Protein AF-0000000085162884 (afdb_homodimer)

Nearest PDB structures (foldseek):
  3he8-assembly1_A  TM=9.754E-01  e=1.194E-17  Acetivibrio thermocellus ATCC 27405
  2vvr-assembly1_A  TM=9.756E-01  e=1.536E-17  Escherichia coli K-12
  1nn4-assembly1_A  TM=9.696E-01  e=8.419E-17  Escherichia coli
  1o1x-assembly1_A  TM=9.679E-01  e=1.794E-16  Thermotoga maritima
  4lfk-assembly1_B  TM=9.665E-01  e=1.017E-16  Lacticaseibacillus rhamnosus Lc 705

Radius of gyration: 17.31 Å; Cα contacts (8 Å, |Δi|>4): 689; chains: 2; bounding box: 38×48×40 Å

Structure (mmCIF, N/CA/C/O backbone):
data_AF-0000000085162884-model_v1
#
loop_
_entity.id
_entity.type
_entity.pdbx_description
1 polymer 'Conserved protein, similar to ribose 5-phosphate isomerase B'
#
loop_
_atom_site.group_PDB
_atom_site.id
_atom_site.type_symbol
_atom_site.label_atom_id
_atom_site.label_alt_id
_atom_site.label_comp_id
_atom_site.label_asym_id
_atom_site.label_entity_id
_atom_site.label_seq_id
_atom_site.pdbx_PDB_ins_code
_atom_site.Cartn_x
_atom_site.Cartn_y
_atom_site.Cartn_z
_atom_site.occupancy
_atom_site.B_iso_or_equiv
_atom_site.auth_seq_id
_atom_site.auth_comp_id
_atom_site.auth_asym_id
_atom_site.auth_atom_id
_atom_site.pdbx_PDB_model_num
ATOM 1 N N . MET A 1 1 ? 8.398 -19.047 -12.852 1 97.88 1 MET A N 1
ATOM 2 C CA . MET A 1 1 ? 8.328 -18.859 -11.406 1 97.88 1 MET A CA 1
ATOM 3 C C . MET A 1 1 ? 7.051 -19.469 -10.836 1 97.88 1 MET A C 1
ATOM 5 O O . MET A 1 1 ? 6.113 -19.766 -11.578 1 97.88 1 MET A O 1
ATOM 9 N N . GLU A 1 2 ? 7.047 -19.641 -9.492 1 98.75 2 GLU A N 1
ATOM 10 C CA . GLU A 1 2 ? 5.84 -20 -8.758 1 98.75 2 GLU A CA 1
ATOM 11 C C . GLU A 1 2 ? 5.156 -18.766 -8.164 1 98.75 2 GLU A C 1
ATOM 13 O O . GLU A 1 2 ? 5.691 -18.141 -7.246 1 98.75 2 GLU A O 1
ATOM 18 N N . ILE A 1 3 ? 3.961 -18.5 -8.695 1 98.94 3 ILE A N 1
ATOM 19 C CA . ILE A 1 3 ? 3.266 -17.266 -8.328 1 98.94 3 ILE A CA 1
ATOM 20 C C . ILE A 1 3 ? 2.014 -17.609 -7.527 1 98.94 3 ILE A C 1
ATOM 22 O O . ILE A 1 3 ? 1.182 -18.406 -7.965 1 98.94 3 ILE A O 1
ATOM 26 N N . ALA A 1 4 ? 1.885 -17.078 -6.375 1 98.94 4 ALA A N 1
ATOM 27 C CA . ALA A 1 4 ? 0.643 -17.125 -5.609 1 98.94 4 ALA A CA 1
ATOM 28 C C . ALA A 1 4 ? -0.305 -16 -6.012 1 98.94 4 ALA A C 1
ATOM 30 O O . ALA A 1 4 ? 0.07 -14.828 -5.992 1 98.94 4 ALA A O 1
ATOM 31 N N . ILE A 1 5 ? -1.495 -16.312 -6.398 1 98.94 5 ILE A N 1
ATOM 32 C CA . ILE A 1 5 ? -2.492 -15.297 -6.723 1 98.94 5 ILE A CA 1
ATOM 33 C C . ILE A 1 5 ? -3.727 -15.492 -5.844 1 98.94 5 ILE A C 1
ATOM 35 O O . ILE A 1 5 ? -4.18 -16.625 -5.637 1 98.94 5 ILE A O 1
ATOM 39 N N . GLY A 1 6 ? -4.227 -14.484 -5.242 1 98.69 6 GLY A N 1
ATOM 40 C CA . GLY A 1 6 ? -5.402 -14.562 -4.387 1 98.69 6 GLY A CA 1
ATOM 41 C C . GLY A 1 6 ? -6.301 -13.352 -4.492 1 98.69 6 GLY A C 1
ATOM 42 O O . GLY A 1 6 ? -5.84 -12.25 -4.82 1 98.69 6 GLY A O 1
ATOM 43 N N . ALA A 1 7 ? -7.602 -13.516 -4.238 1 98.56 7 ALA A N 1
ATOM 44 C CA . ALA A 1 7 ? -8.562 -12.414 -4.219 1 98.56 7 ALA A CA 1
ATOM 45 C C . ALA A 1 7 ? -9.711 -12.711 -3.26 1 98.56 7 ALA A C 1
ATOM 47 O O . ALA A 1 7 ? -9.984 -13.875 -2.947 1 98.56 7 ALA A O 1
ATOM 48 N N . ASP A 1 8 ? -10.266 -11.625 -2.762 1 98 8 ASP A N 1
ATOM 49 C CA . ASP A 1 8 ? -11.586 -11.789 -2.166 1 98 8 ASP A CA 1
ATOM 50 C C . ASP A 1 8 ? -12.664 -11.867 -3.24 1 98 8 ASP A C 1
ATOM 52 O O . ASP A 1 8 ? -12.359 -11.984 -4.43 1 98 8 ASP A O 1
ATOM 56 N N . HIS A 1 9 ? -13.891 -11.797 -2.781 1 97.5 9 HIS A N 1
ATOM 57 C CA . HIS A 1 9 ? -14.992 -11.977 -3.721 1 97.5 9 HIS A CA 1
ATOM 58 C C . HIS A 1 9 ? -15.102 -10.797 -4.676 1 97.5 9 HIS A C 1
ATOM 60 O O . HIS A 1 9 ? -15.57 -10.945 -5.809 1 97.5 9 HIS A O 1
ATOM 66 N N . ASN A 1 10 ? -14.711 -9.57 -4.219 1 96.75 10 ASN A N 1
ATOM 67 C CA . ASN A 1 10 ? -14.766 -8.406 -5.098 1 96.75 10 ASN A CA 1
ATOM 68 C C . ASN A 1 10 ? -13.742 -8.508 -6.227 1 96.75 10 ASN A C 1
ATOM 70 O O . ASN A 1 10 ? -13.93 -7.914 -7.289 1 96.75 10 ASN A O 1
ATOM 74 N N . GLY A 1 11 ? -12.703 -9.25 -5.996 1 97.88 11 GLY A N 1
ATOM 75 C CA . GLY A 1 11 ? -11.625 -9.32 -6.965 1 97.88 11 GLY A CA 1
ATOM 76 C C . GLY A 1 11 ? -11.625 -10.609 -7.77 1 97.88 11 GLY A C 1
ATOM 77 O O . GLY A 1 11 ? -10.703 -10.867 -8.547 1 97.88 11 GLY A O 1
ATOM 78 N N . TYR A 1 12 ? -12.641 -11.422 -7.602 1 97.81 12 TYR A N 1
ATOM 79 C CA . TYR A 1 12 ? -12.648 -12.781 -8.117 1 97.81 12 TYR A CA 1
ATOM 80 C C . TYR A 1 12 ? -12.492 -12.789 -9.633 1 97.81 12 TYR A C 1
ATOM 82 O O . TYR A 1 12 ? -11.633 -13.484 -10.18 1 97.81 12 TYR A O 1
ATOM 90 N N . GLU A 1 13 ? -13.297 -12.008 -10.352 1 97.44 13 GLU A N 1
ATOM 91 C CA . GLU A 1 13 ? -13.289 -12.023 -11.812 1 97.44 13 GLU A CA 1
ATOM 92 C C . GLU A 1 13 ? -11.945 -11.57 -12.359 1 97.44 13 GLU A C 1
ATOM 94 O O . GLU A 1 13 ? -11.398 -12.188 -13.281 1 97.44 13 GLU A O 1
ATOM 99 N N . LEU A 1 14 ? -11.422 -10.523 -11.82 1 98.56 14 LEU A N 1
ATOM 100 C CA . LEU A 1 14 ? -10.109 -10.055 -12.266 1 98.56 14 LEU A CA 1
ATOM 101 C C . LEU A 1 14 ? -9.031 -11.086 -11.953 1 98.56 14 LEU A C 1
ATOM 103 O O . LEU A 1 14 ? -8.125 -11.305 -12.766 1 98.56 14 LEU A O 1
ATOM 107 N N . LYS A 1 15 ? -9.125 -11.719 -10.766 1 98.5 15 LYS A N 1
ATOM 108 C CA . LYS A 1 15 ? -8.156 -12.742 -10.406 1 98.5 15 LYS A CA 1
ATOM 109 C C . LYS A 1 15 ? -8.133 -13.867 -11.438 1 98.5 15 LYS A C 1
ATOM 111 O O . LYS A 1 15 ? -7.059 -14.32 -11.844 1 98.5 15 LYS A O 1
ATOM 116 N N . GLU A 1 16 ? -9.273 -14.273 -11.867 1 98.25 16 GLU A N 1
ATOM 117 C CA . GLU A 1 16 ? -9.344 -15.367 -12.828 1 98.25 16 GLU A CA 1
ATOM 118 C C . GLU A 1 16 ? -8.695 -14.984 -14.156 1 98.25 16 GLU A C 1
ATOM 120 O O . GLU A 1 16 ? -7.992 -15.797 -14.766 1 98.25 16 GLU A O 1
ATOM 125 N N . GLU A 1 17 ? -8.945 -13.797 -14.602 1 98.81 17 GLU A N 1
ATOM 126 C CA . GLU A 1 17 ? -8.305 -13.305 -15.82 1 98.81 17 GLU A CA 1
ATOM 127 C C . GLU A 1 17 ? -6.789 -13.242 -15.664 1 98.81 17 GLU A C 1
ATOM 129 O O . GLU A 1 17 ? -6.051 -13.633 -16.578 1 98.81 17 GLU A O 1
ATOM 134 N N . ILE A 1 18 ? -6.355 -12.719 -14.562 1 98.94 18 ILE A N 1
ATOM 135 C CA . ILE A 1 18 ? -4.926 -12.547 -14.32 1 98.94 18 ILE A CA 1
ATOM 136 C C . ILE A 1 18 ? -4.262 -13.914 -14.18 1 98.94 18 ILE A C 1
ATOM 138 O O . ILE A 1 18 ? -3.15 -14.125 -14.672 1 98.94 18 ILE A O 1
ATOM 142 N N . LYS A 1 19 ? -4.938 -14.812 -13.453 1 98.75 19 LYS A N 1
ATOM 143 C CA . LYS A 1 19 ? -4.438 -16.172 -13.32 1 98.75 19 LYS A CA 1
ATOM 144 C C . LYS A 1 19 ? -4.141 -16.797 -14.688 1 98.75 19 LYS A C 1
ATOM 146 O O . LYS A 1 19 ? -3.041 -17.297 -14.914 1 98.75 19 LYS A O 1
ATOM 151 N N . SER A 1 20 ? -5.109 -16.719 -15.516 1 98.88 20 SER A N 1
ATOM 152 C CA . SER A 1 20 ? -4.953 -17.25 -16.859 1 98.88 20 SER A CA 1
ATOM 153 C C . SER A 1 20 ? -3.803 -16.578 -17.594 1 98.88 20 SER A C 1
ATOM 155 O O . SER A 1 20 ? -3.014 -17.25 -18.266 1 98.88 20 SER A O 1
ATOM 157 N N . TYR A 1 21 ? -3.699 -15.32 -17.531 1 98.94 21 TYR A N 1
ATOM 158 C CA . TYR A 1 21 ? -2.668 -14.547 -18.203 1 98.94 21 TYR A CA 1
ATOM 159 C C . TYR A 1 21 ? -1.281 -14.914 -17.703 1 98.94 21 TYR A C 1
ATOM 161 O O . TYR A 1 21 ? -0.341 -15.055 -18.484 1 98.94 21 TYR A O 1
ATOM 169 N N . VAL A 1 22 ? -1.117 -15.023 -16.375 1 98.94 22 VAL A N 1
ATOM 170 C CA . VAL A 1 22 ? 0.161 -15.367 -15.766 1 98.94 22 VAL A CA 1
ATOM 171 C C . VAL A 1 22 ? 0.61 -16.75 -16.25 1 98.94 22 VAL A C 1
ATOM 173 O O . VAL A 1 22 ? 1.794 -16.969 -16.516 1 98.94 22 VAL A O 1
ATOM 176 N N . GLU A 1 23 ? -0.327 -17.672 -16.328 1 98.88 23 GLU A N 1
ATOM 177 C CA . GLU A 1 23 ? -0.022 -18.984 -16.875 1 98.88 23 GLU A CA 1
ATOM 178 C C . GLU A 1 23 ? 0.412 -18.891 -18.328 1 98.88 23 GLU A C 1
ATOM 180 O O . GLU A 1 23 ? 1.333 -19.594 -18.75 1 98.88 23 GLU A O 1
ATOM 185 N N . GLU A 1 24 ? -0.248 -18.047 -19.062 1 98.81 24 GLU A N 1
ATOM 186 C CA . GLU A 1 24 ? 0.12 -17.828 -20.469 1 98.81 24 GLU A CA 1
ATOM 187 C C . GLU A 1 24 ? 1.544 -17.297 -20.578 1 98.81 24 GLU A C 1
ATOM 189 O O . GLU A 1 24 ? 2.236 -17.562 -21.562 1 98.81 24 GLU A O 1
ATOM 194 N N . LEU A 1 25 ? 1.959 -16.516 -19.641 1 98.75 25 LEU A N 1
ATOM 195 C CA . LEU A 1 25 ? 3.307 -15.953 -19.625 1 98.75 25 LEU A CA 1
ATOM 196 C C . LEU A 1 25 ? 4.336 -17.031 -19.297 1 98.75 25 LEU A C 1
ATOM 198 O O . LEU A 1 25 ? 5.543 -16.766 -19.344 1 98.75 25 LEU A O 1
ATOM 202 N N . GLY A 1 26 ? 3.867 -18.219 -18.812 1 98.75 26 GLY A N 1
ATOM 203 C CA . GLY A 1 26 ? 4.77 -19.344 -18.609 1 98.75 26 GLY A CA 1
ATOM 204 C C . GLY A 1 26 ? 5.07 -19.594 -17.141 1 98.75 26 GLY A C 1
ATOM 205 O O . GLY A 1 26 ? 5.973 -20.375 -16.812 1 98.75 26 GLY A O 1
ATOM 206 N N . HIS A 1 27 ? 4.371 -18.938 -16.266 1 98.88 27 HIS A N 1
ATOM 207 C CA . HIS A 1 27 ? 4.562 -19.156 -14.836 1 98.88 27 HIS A CA 1
ATOM 208 C C . HIS A 1 27 ? 3.598 -20.203 -14.297 1 98.88 27 HIS A C 1
ATOM 210 O O . HIS A 1 27 ? 2.617 -20.547 -14.961 1 98.88 27 HIS A O 1
ATOM 216 N N . THR A 1 28 ? 3.914 -20.781 -13.133 1 98.81 28 THR A N 1
ATOM 217 C CA . THR A 1 28 ? 3.008 -21.641 -12.383 1 98.81 28 THR A CA 1
ATOM 218 C C . THR A 1 28 ? 2.225 -20.828 -11.352 1 98.81 28 THR A C 1
ATOM 220 O O . THR A 1 28 ? 2.783 -19.969 -10.68 1 98.81 28 THR A O 1
ATOM 223 N N . VAL A 1 29 ? 0.951 -21.172 -11.305 1 98.81 29 VAL A N 1
ATOM 224 C CA . VAL A 1 29 ? 0.111 -20.375 -10.422 1 98.81 29 VAL A CA 1
ATOM 225 C C . VAL A 1 29 ? -0.514 -21.25 -9.352 1 98.81 29 VAL A C 1
ATOM 227 O O . VAL A 1 29 ? -0.962 -22.375 -9.641 1 98.81 29 VAL A O 1
ATOM 230 N N . THR A 1 30 ? -0.436 -20.859 -8.125 1 98.88 30 THR A N 1
ATOM 231 C CA . THR A 1 30 ? -1.305 -21.359 -7.066 1 98.88 30 THR A CA 1
ATOM 232 C C . THR A 1 30 ? -2.383 -20.328 -6.723 1 98.88 30 THR A C 1
ATOM 234 O O . THR A 1 30 ? -2.078 -19.156 -6.465 1 98.88 30 THR A O 1
ATOM 237 N N . ASP A 1 31 ? -3.619 -20.812 -6.695 1 98 31 ASP A N 1
ATOM 238 C CA . ASP A 1 31 ? -4.793 -19.953 -6.562 1 98 31 ASP A CA 1
ATOM 239 C C . ASP A 1 31 ? -5.312 -19.953 -5.125 1 98 31 ASP A C 1
ATOM 241 O O . ASP A 1 31 ? -5.613 -21 -4.566 1 98 31 ASP A O 1
ATOM 245 N N . TYR A 1 32 ? -5.457 -18.781 -4.543 1 98.12 32 TYR A N 1
ATOM 246 C CA . TYR A 1 32 ? -5.938 -18.609 -3.178 1 98.12 32 TYR A CA 1
ATOM 247 C C . TYR A 1 32 ? -7.191 -17.75 -3.143 1 98.12 32 TYR A C 1
ATOM 249 O O . TYR A 1 32 ? -7.445 -16.969 -4.066 1 98.12 32 TYR A O 1
ATOM 257 N N . GLY A 1 33 ? -7.926 -17.844 -1.977 1 96.62 33 GLY A N 1
ATOM 258 C CA . GLY A 1 33 ? -9.016 -16.922 -1.705 1 96.62 33 GLY A CA 1
ATOM 259 C C . GLY A 1 33 ? -10.344 -17.391 -2.266 1 96.62 33 GLY A C 1
ATOM 260 O O . GLY A 1 33 ? -10.758 -18.531 -2.031 1 96.62 33 GLY A O 1
ATOM 261 N N . CYS A 1 34 ? -11.031 -16.547 -2.967 1 92.38 34 CYS A N 1
ATOM 262 C CA . CYS A 1 34 ? -12.391 -16.797 -3.426 1 92.38 34 CYS A CA 1
ATOM 263 C C . CYS A 1 34 ? -12.398 -17.719 -4.629 1 92.38 34 CYS A C 1
ATOM 265 O O . CYS A 1 34 ? -11.703 -17.484 -5.613 1 92.38 34 CYS A O 1
ATOM 267 N N . HIS A 1 35 ? -13.188 -18.828 -4.391 1 88.62 35 HIS A N 1
ATOM 268 C CA . HIS A 1 35 ? -13.477 -19.781 -5.449 1 88.62 35 HIS A CA 1
ATOM 269 C C . HIS A 1 35 ? -14.969 -19.875 -5.73 1 88.62 35 HIS A C 1
ATOM 271 O O . HIS A 1 35 ? -15.734 -20.391 -4.906 1 88.62 35 HIS A O 1
ATOM 277 N N . GLN A 1 36 ? -15.57 -19.312 -6.621 1 81.31 36 GLN A N 1
ATOM 278 C CA . GLN A 1 36 ? -16.969 -19.344 -7.02 1 81.31 36 GLN A CA 1
ATOM 279 C C . GLN A 1 36 ? -17.797 -18.344 -6.195 1 81.31 36 GLN A C 1
ATOM 281 O O . GLN A 1 36 ? -18.984 -18.562 -5.953 1 81.31 36 GLN A O 1
ATOM 286 N N . CYS A 1 37 ? -17.406 -17.328 -5.734 1 71.38 37 CYS A N 1
ATOM 287 C CA . CYS A 1 37 ? -17.891 -16.016 -5.328 1 71.38 37 CYS A CA 1
ATOM 288 C C . CYS A 1 37 ? -18.547 -16.078 -3.955 1 71.38 37 CYS A C 1
ATOM 290 O O . CYS A 1 37 ? -19.531 -15.383 -3.703 1 71.38 37 CYS A O 1
ATOM 292 N N . ALA A 1 38 ? -18.188 -16.984 -3.229 1 84.88 38 ALA A N 1
ATOM 293 C CA . ALA A 1 38 ? -18.625 -16.844 -1.84 1 84.88 38 ALA A CA 1
ATOM 294 C C . ALA A 1 38 ? -17.922 -15.664 -1.173 1 84.88 38 ALA A C 1
ATOM 296 O O . ALA A 1 38 ? -16.812 -15.289 -1.557 1 84.88 38 ALA A O 1
ATOM 297 N N . GLU A 1 39 ? -18.688 -15.039 -0.28 1 90.31 39 GLU A N 1
ATOM 298 C CA . GLU A 1 39 ? -18.078 -13.938 0.462 1 90.31 39 GLU A CA 1
ATOM 299 C C . GLU A 1 39 ? -16.75 -14.359 1.091 1 90.31 39 GLU A C 1
ATOM 301 O O . GLU A 1 39 ? -16.688 -15.398 1.751 1 90.31 39 GLU A O 1
ATOM 306 N N . THR A 1 40 ? -15.75 -13.727 0.808 1 96.06 40 THR A N 1
ATOM 307 C CA . THR A 1 40 ? -14.383 -13.961 1.268 1 96.06 40 THR A CA 1
ATOM 308 C C . THR A 1 40 ? -13.75 -12.672 1.769 1 96.06 40 THR A C 1
ATOM 310 O O . THR A 1 40 ? -13.727 -11.664 1.054 1 96.06 40 THR A O 1
ATOM 313 N N . ASP A 1 41 ? -13.273 -12.742 3.012 1 97.25 41 ASP A N 1
ATOM 314 C CA . ASP A 1 41 ? -12.641 -11.547 3.572 1 97.25 41 ASP A CA 1
ATOM 315 C C . ASP A 1 41 ? -11.211 -11.398 3.064 1 97.25 41 ASP A C 1
ATOM 317 O O . ASP A 1 41 ? -10.391 -12.305 3.225 1 97.25 41 ASP A O 1
ATOM 321 N N . TYR A 1 42 ? -10.891 -10.25 2.551 1 98.31 42 TYR A N 1
ATOM 322 C CA . TYR A 1 42 ? -9.594 -10.055 1.913 1 98.31 42 TYR A CA 1
ATOM 323 C C . TYR A 1 42 ? -8.453 -10.234 2.914 1 98.31 42 TYR A C 1
ATOM 325 O O . TYR A 1 42 ? -7.363 -10.68 2.553 1 98.31 42 TYR A O 1
ATOM 333 N N . PRO A 1 43 ? -8.641 -9.883 4.242 1 98.81 43 PRO A N 1
ATOM 334 C CA . PRO A 1 43 ? -7.492 -10.062 5.133 1 98.81 43 PRO A CA 1
ATOM 335 C C . PRO A 1 43 ? -7.062 -11.523 5.258 1 98.81 43 PRO A C 1
ATOM 337 O O . PRO A 1 43 ? -5.871 -11.812 5.387 1 98.81 43 PRO A O 1
ATOM 340 N N . ASP A 1 44 ? -8.047 -12.453 5.203 1 98.38 44 ASP A N 1
ATOM 341 C CA . ASP A 1 44 ? -7.723 -13.875 5.273 1 98.38 44 ASP A CA 1
ATOM 342 C C . ASP A 1 44 ? -6.91 -14.312 4.055 1 98.38 44 ASP A C 1
ATOM 344 O O . ASP A 1 44 ? -5.957 -15.086 4.184 1 98.38 44 ASP A O 1
ATOM 348 N N . VAL A 1 45 ? -7.273 -13.828 2.922 1 98.56 45 VAL A N 1
ATOM 349 C CA . VAL A 1 45 ? -6.602 -14.172 1.674 1 98.56 45 VAL A CA 1
ATOM 350 C C . VAL A 1 45 ? -5.172 -13.633 1.687 1 98.56 45 VAL A C 1
ATOM 352 O O . VAL A 1 45 ? -4.227 -14.352 1.353 1 98.56 45 VAL A O 1
ATOM 355 N N . ALA A 1 46 ? -5.055 -12.336 2.031 1 98.94 46 ALA A N 1
ATOM 356 C CA . ALA A 1 46 ? -3.746 -11.688 2.072 1 98.94 46 ALA A CA 1
ATOM 357 C C . ALA A 1 46 ? -2.82 -12.383 3.066 1 98.94 46 ALA A C 1
ATOM 359 O O . ALA A 1 46 ? -1.631 -12.57 2.793 1 98.94 46 ALA A O 1
ATOM 360 N N . GLN A 1 47 ? -3.369 -12.742 4.219 1 98.88 47 GLN A N 1
ATOM 361 C CA . GLN A 1 47 ? -2.576 -13.445 5.219 1 98.88 47 GLN A CA 1
ATOM 362 C C . GLN A 1 47 ? -2.076 -14.781 4.684 1 98.88 47 GLN A C 1
ATOM 364 O O . GLN A 1 47 ? -0.907 -15.133 4.859 1 98.88 47 GLN A O 1
ATOM 369 N N . GLU A 1 48 ? -2.982 -15.516 4.074 1 98.75 48 GLU A N 1
ATOM 370 C CA . GLU A 1 48 ? -2.629 -16.828 3.555 1 98.75 48 GLU A CA 1
ATOM 371 C C . GLU A 1 48 ? -1.529 -16.734 2.502 1 98.75 48 GLU A C 1
ATOM 373 O O . GLU A 1 48 ? -0.516 -17.422 2.586 1 98.75 48 GLU A O 1
ATOM 378 N N . VAL A 1 49 ? -1.692 -15.883 1.55 1 98.94 49 VAL A N 1
ATOM 379 C CA . VAL A 1 49 ? -0.703 -15.695 0.494 1 98.94 49 VAL A CA 1
ATOM 380 C C . VAL A 1 49 ? 0.615 -15.219 1.099 1 98.94 49 VAL A C 1
ATOM 382 O O . VAL A 1 49 ? 1.679 -15.766 0.799 1 98.94 49 VAL A O 1
ATOM 385 N N . GLY A 1 50 ? 0.55 -14.195 1.952 1 98.88 50 GLY A N 1
ATOM 386 C CA . GLY A 1 50 ? 1.746 -13.641 2.568 1 98.88 50 GLY A CA 1
ATOM 387 C C . GLY A 1 50 ? 2.516 -14.656 3.393 1 98.88 50 GLY A C 1
ATOM 388 O O . GLY A 1 50 ? 3.744 -14.711 3.328 1 98.88 50 GLY A O 1
ATOM 389 N N . LYS A 1 51 ? 1.809 -15.461 4.164 1 98.81 51 LYS A N 1
ATOM 390 C CA . LYS A 1 51 ? 2.443 -16.484 4.992 1 98.81 51 LYS A CA 1
ATOM 391 C C . LYS A 1 51 ? 3.162 -17.516 4.137 1 98.81 51 LYS A C 1
ATOM 393 O O . LYS A 1 51 ? 4.25 -17.969 4.488 1 98.81 51 LYS A O 1
ATOM 398 N N . ASN A 1 52 ? 2.527 -17.922 3.094 1 98.69 52 ASN A N 1
ATOM 399 C CA . ASN A 1 52 ? 3.146 -18.922 2.217 1 98.69 52 ASN A CA 1
ATOM 400 C C . ASN A 1 52 ? 4.387 -18.359 1.529 1 98.69 52 ASN A C 1
ATOM 402 O O . ASN A 1 52 ? 5.352 -19.094 1.29 1 98.69 52 ASN A O 1
ATOM 406 N N . ILE A 1 53 ? 4.402 -17.094 1.227 1 98.69 53 ILE A N 1
ATOM 407 C CA . ILE A 1 53 ? 5.594 -16.469 0.677 1 98.69 53 ILE A CA 1
ATOM 408 C C . ILE A 1 53 ? 6.668 -16.359 1.757 1 98.69 53 ILE A C 1
ATOM 410 O O . ILE A 1 53 ? 7.852 -16.594 1.489 1 98.69 53 ILE A O 1
ATOM 414 N N . GLN A 1 54 ? 6.254 -16 2.926 1 97.81 54 GLN A N 1
ATOM 415 C CA . GLN A 1 54 ? 7.16 -15.969 4.066 1 97.81 54 GLN A CA 1
ATOM 416 C C . GLN A 1 54 ? 7.902 -17.297 4.223 1 97.81 54 GLN A C 1
ATOM 418 O O . GLN A 1 54 ? 9.086 -17.312 4.574 1 97.81 54 GLN A O 1
ATOM 423 N N . LYS A 1 55 ? 7.188 -18.344 3.967 1 97.94 55 LYS A N 1
ATOM 424 C CA . LYS A 1 55 ? 7.723 -19.688 4.145 1 97.94 55 LYS A CA 1
ATOM 425 C C . LYS A 1 55 ? 8.547 -20.109 2.936 1 97.94 55 LYS A C 1
ATOM 427 O O . LYS A 1 55 ? 9.148 -21.188 2.938 1 97.94 55 LYS A O 1
ATOM 432 N N . GLY A 1 56 ? 8.586 -19.344 1.953 1 98.12 56 GLY A N 1
ATOM 433 C CA . GLY A 1 56 ? 9.383 -19.656 0.773 1 98.12 56 GLY A CA 1
ATOM 434 C C . GLY A 1 56 ? 8.68 -20.594 -0.189 1 98.12 56 GLY A C 1
ATOM 435 O O . GLY A 1 56 ? 9.32 -21.203 -1.038 1 98.12 56 GLY A O 1
ATOM 436 N N . GLU A 1 57 ? 7.363 -20.641 -0.131 1 98.5 57 GLU A N 1
ATOM 437 C CA . GLU A 1 57 ? 6.605 -21.578 -0.947 1 98.5 57 GLU A CA 1
ATOM 438 C C . GLU A 1 57 ? 6.309 -21 -2.328 1 98.5 57 GLU A C 1
ATOM 440 O O . GLU A 1 57 ? 5.934 -21.734 -3.246 1 98.5 57 GLU A O 1
ATOM 445 N N . HIS A 1 58 ? 6.43 -19.75 -2.488 1 98.75 58 HIS A N 1
ATOM 446 C CA . HIS A 1 58 ? 6.211 -19.062 -3.76 1 98.75 58 HIS A CA 1
ATOM 447 C C . HIS A 1 58 ? 7.273 -18 -4.004 1 98.75 58 HIS A C 1
ATOM 449 O O . HIS A 1 58 ? 7.859 -17.469 -3.057 1 98.75 58 HIS A O 1
ATOM 455 N N . ASP A 1 59 ? 7.516 -17.734 -5.246 1 98.56 59 ASP A N 1
ATOM 456 C CA . ASP A 1 59 ? 8.5 -16.719 -5.609 1 98.56 59 ASP A CA 1
ATOM 457 C C . ASP A 1 59 ? 7.914 -15.305 -5.453 1 98.56 59 ASP A C 1
ATOM 459 O O . ASP A 1 59 ? 8.594 -14.398 -4.977 1 98.56 59 ASP A O 1
ATOM 463 N N . ARG A 1 60 ? 6.676 -15.117 -5.93 1 98.75 60 ARG A N 1
ATOM 464 C CA . ARG A 1 60 ? 5.988 -13.828 -5.875 1 98.75 60 ARG A CA 1
ATOM 465 C C . ARG A 1 60 ? 4.488 -14.023 -5.676 1 98.75 60 ARG A C 1
ATOM 467 O O . ARG A 1 60 ? 3.969 -15.125 -5.844 1 98.75 60 ARG A O 1
ATOM 474 N N . GLY A 1 61 ? 3.873 -12.984 -5.289 1 98.94 61 GLY A N 1
ATOM 475 C CA . GLY A 1 61 ? 2.43 -13.008 -5.098 1 98.94 61 GLY A CA 1
ATOM 476 C C . GLY A 1 61 ? 1.718 -11.875 -5.809 1 98.94 61 GLY A C 1
ATOM 477 O O . GLY A 1 61 ? 2.314 -10.828 -6.066 1 98.94 61 GLY A O 1
ATOM 478 N N . ILE A 1 62 ? 0.507 -12.07 -6.18 1 99 62 ILE A N 1
ATOM 479 C CA . ILE A 1 62 ? -0.426 -11.07 -6.688 1 99 62 ILE A CA 1
ATOM 480 C C . ILE A 1 62 ? -1.737 -11.141 -5.91 1 99 62 ILE A C 1
ATOM 482 O O . ILE A 1 62 ? -2.383 -12.195 -5.871 1 99 62 ILE A O 1
ATOM 486 N N . LEU A 1 63 ? -2.117 -10.094 -5.277 1 99 63 LEU A N 1
ATOM 487 C CA . LEU A 1 63 ? -3.344 -10.031 -4.492 1 99 63 LEU A CA 1
ATOM 488 C C . LEU A 1 63 ? -4.316 -9.016 -5.078 1 99 63 LEU A C 1
ATOM 490 O O . LEU A 1 63 ? -3.902 -7.934 -5.508 1 99 63 LEU A O 1
ATOM 494 N N . ILE A 1 64 ? -5.59 -9.352 -5.098 1 98.88 64 ILE A N 1
ATOM 495 C CA . ILE A 1 64 ? -6.617 -8.508 -5.703 1 98.88 64 ILE A CA 1
ATOM 496 C C . ILE A 1 64 ? -7.816 -8.398 -4.762 1 98.88 64 ILE A C 1
ATOM 498 O O . ILE A 1 64 ? -8.273 -9.406 -4.215 1 98.88 64 ILE A O 1
ATOM 502 N N . CYS A 1 65 ? -8.297 -7.281 -4.527 1 98.62 65 CYS A N 1
ATOM 503 C CA . CYS A 1 65 ? -9.578 -7.016 -3.879 1 98.62 65 CYS A CA 1
ATOM 504 C C . CYS A 1 65 ? -10.297 -5.848 -4.543 1 98.62 65 CYS A C 1
ATOM 506 O O . CYS A 1 65 ? -10.109 -5.598 -5.734 1 98.62 65 CYS A O 1
ATOM 508 N N . GLY A 1 66 ? -11.211 -5.199 -3.91 1 98.38 66 GLY A N 1
ATOM 509 C CA . GLY A 1 66 ? -11.945 -4.109 -4.547 1 98.38 66 GLY A CA 1
ATOM 510 C C . GLY A 1 66 ? -1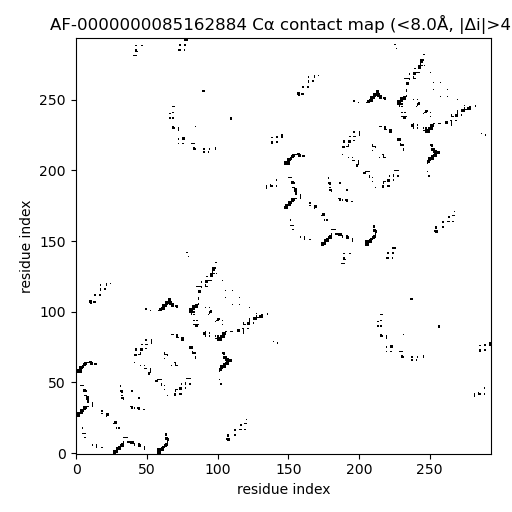1.047 -2.961 -4.969 1 98.38 66 GLY A C 1
ATOM 511 O O . GLY A 1 66 ? -11.008 -2.598 -6.148 1 98.38 66 GLY A O 1
ATOM 512 N N . THR A 1 67 ? -10.18 -2.477 -4.051 1 98.88 67 THR A N 1
ATOM 513 C CA . THR A 1 67 ? -9.344 -1.32 -4.344 1 98.88 67 THR A CA 1
ATOM 514 C C . THR A 1 67 ? -7.871 -1.722 -4.398 1 98.88 67 THR A C 1
ATOM 516 O O . THR A 1 67 ? -7.031 -0.959 -4.883 1 98.88 67 THR A O 1
ATOM 519 N N . GLY A 1 68 ? -7.547 -2.865 -3.949 1 98.94 68 GLY A N 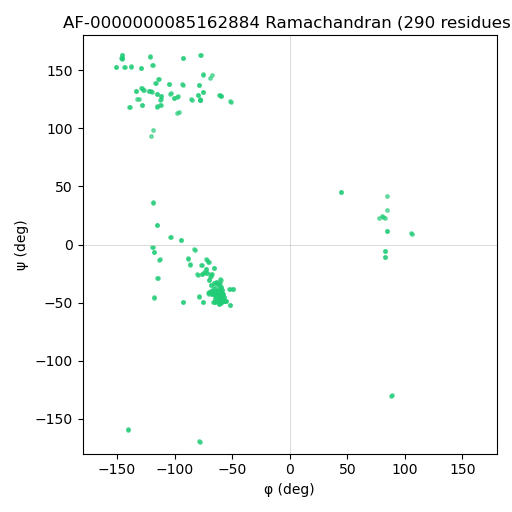1
ATOM 520 C CA . GLY A 1 68 ? -6.16 -3.275 -3.807 1 98.94 68 GLY A CA 1
ATOM 521 C C . GLY A 1 68 ? -5.52 -2.785 -2.521 1 98.94 68 GLY A C 1
ATOM 522 O O . GLY A 1 68 ? -4.43 -3.225 -2.156 1 98.94 68 GLY A O 1
ATOM 523 N N . ILE A 1 69 ? -6.191 -1.891 -1.801 1 98.94 69 ILE A N 1
ATOM 524 C CA . ILE A 1 69 ? -5.648 -1.233 -0.617 1 98.94 69 ILE A CA 1
ATOM 525 C C . ILE A 1 69 ? -5.652 -2.203 0.562 1 98.94 69 ILE A C 1
ATOM 527 O O . ILE A 1 69 ? -4.633 -2.387 1.229 1 98.94 69 ILE A O 1
ATOM 531 N N . GLY A 1 70 ? -6.793 -2.855 0.814 1 98.94 70 GLY A N 1
ATOM 532 C CA . GLY A 1 70 ? -6.93 -3.732 1.967 1 98.94 70 GLY A CA 1
ATOM 533 C C . GLY A 1 70 ? -5.941 -4.879 1.964 1 98.94 70 GLY A C 1
ATOM 534 O O . GLY A 1 70 ? -5.301 -5.16 2.98 1 98.94 70 GLY A O 1
ATOM 535 N N . VAL A 1 71 ? -5.805 -5.504 0.834 1 98.94 71 VAL A N 1
ATOM 536 C CA . VAL A 1 71 ? -4.879 -6.633 0.75 1 98.94 71 VAL A CA 1
ATOM 537 C C . VAL A 1 71 ? -3.443 -6.137 0.897 1 98.94 71 VAL A C 1
ATOM 539 O O . VAL A 1 71 ? -2.596 -6.832 1.463 1 98.94 71 VAL A O 1
ATOM 542 N N . ALA A 1 72 ? -3.094 -4.969 0.412 1 99 72 ALA A N 1
ATOM 543 C CA . ALA A 1 72 ? -1.753 -4.41 0.572 1 99 72 ALA A CA 1
ATOM 544 C C . ALA A 1 72 ? -1.445 -4.133 2.041 1 99 72 ALA A C 1
ATOM 546 O O . ALA A 1 72 ? -0.396 -4.535 2.549 1 99 72 ALA A O 1
ATOM 547 N N . ILE A 1 73 ? -2.373 -3.439 2.723 1 99 73 ILE A N 1
ATOM 548 C CA . ILE A 1 73 ? -2.195 -3.129 4.137 1 99 73 ILE A CA 1
ATOM 549 C C . ILE A 1 73 ? -1.991 -4.418 4.93 1 99 73 ILE A C 1
ATOM 551 O O . ILE A 1 73 ? -1.045 -4.531 5.711 1 99 73 ILE A O 1
ATOM 555 N N . THR A 1 74 ? -2.865 -5.398 4.68 1 98.94 74 THR A N 1
ATOM 556 C CA . THR A 1 74 ? -2.832 -6.648 5.43 1 98.94 74 THR A CA 1
ATOM 557 C C . THR A 1 74 ? -1.505 -7.371 5.215 1 98.94 74 THR A C 1
ATOM 559 O O . THR A 1 74 ? -0.857 -7.789 6.18 1 98.94 74 THR A O 1
ATOM 562 N N . ALA A 1 75 ? -1.153 -7.535 3.965 1 98.94 75 ALA A N 1
ATOM 563 C CA . ALA A 1 75 ? 0.08 -8.25 3.646 1 98.94 75 ALA A CA 1
ATOM 564 C C . ALA A 1 75 ? 1.29 -7.559 4.27 1 98.94 75 ALA A C 1
ATOM 566 O O . ALA A 1 75 ? 2.219 -8.227 4.734 1 98.94 75 ALA A O 1
ATOM 567 N N . CYS A 1 76 ? 1.322 -6.23 4.328 1 98.94 76 CYS A N 1
ATOM 568 C CA . CYS A 1 76 ? 2.455 -5.473 4.848 1 98.94 76 CYS A CA 1
ATOM 569 C C . CYS A 1 76 ? 2.572 -5.633 6.359 1 98.94 76 CYS A C 1
ATOM 571 O O . CYS A 1 76 ? 3.604 -5.305 6.945 1 98.94 76 CYS A O 1
ATOM 573 N N . LYS A 1 77 ? 1.527 -6.129 6.961 1 98.88 77 LYS A N 1
ATOM 574 C CA . LYS A 1 77 ? 1.604 -6.375 8.398 1 98.88 77 LYS A CA 1
ATOM 575 C C . LYS A 1 77 ? 2.41 -7.637 8.695 1 98.88 77 LYS A C 1
ATOM 577 O O . LYS A 1 77 ? 2.809 -7.867 9.844 1 98.88 77 LYS A O 1
ATOM 582 N N . LEU A 1 78 ? 2.609 -8.492 7.727 1 98.81 78 LEU A N 1
ATOM 583 C CA . LEU A 1 78 ? 3.377 -9.719 7.914 1 98.81 78 LEU A CA 1
ATOM 584 C C . LEU A 1 78 ? 4.875 -9.438 7.887 1 98.81 78 LEU A C 1
ATOM 586 O O . LEU A 1 78 ? 5.352 -8.68 7.039 1 98.81 78 LEU A O 1
ATOM 590 N N . LYS A 1 79 ? 5.586 -10.062 8.789 1 98.19 79 LYS A N 1
ATOM 591 C CA . LYS A 1 79 ? 7.023 -9.836 8.898 1 98.19 79 LYS A CA 1
ATOM 592 C C . LYS A 1 79 ? 7.742 -10.203 7.605 1 98.19 79 LYS A C 1
ATOM 594 O O . LYS A 1 79 ? 7.527 -11.281 7.055 1 98.19 79 LYS A O 1
ATOM 599 N N . GLY A 1 80 ? 8.523 -9.219 7.148 1 98.19 80 GLY A N 1
ATOM 600 C CA . GLY A 1 80 ? 9.375 -9.477 5.996 1 98.19 80 GLY A CA 1
ATOM 601 C C . GLY A 1 80 ? 8.641 -9.328 4.672 1 98.19 80 GLY A C 1
ATOM 602 O O . GLY A 1 80 ? 9.25 -9.453 3.607 1 98.19 80 GLY A O 1
ATOM 603 N N . ILE A 1 81 ? 7.371 -9.102 4.688 1 98.94 81 ILE A N 1
ATOM 604 C CA . ILE A 1 81 ? 6.598 -9.008 3.457 1 98.94 81 ILE A CA 1
ATOM 605 C C . ILE A 1 81 ? 6.41 -7.539 3.08 1 98.94 81 ILE A C 1
ATOM 607 O O . ILE A 1 81 ? 6.047 -6.715 3.924 1 98.94 81 ILE A O 1
ATOM 611 N N . ARG A 1 82 ? 6.742 -7.195 1.927 1 98.94 82 ARG A N 1
ATOM 612 C CA . ARG A 1 82 ? 6.438 -5.918 1.293 1 98.94 82 ARG A CA 1
ATOM 613 C C . ARG A 1 82 ? 5.449 -6.098 0.143 1 98.94 82 ARG A C 1
ATOM 615 O O . ARG A 1 82 ? 5.715 -6.855 -0.793 1 98.94 82 ARG A O 1
ATOM 622 N N . ALA A 1 83 ? 4.305 -5.449 0.249 1 99 83 ALA A N 1
ATOM 623 C CA . ALA A 1 83 ? 3.268 -5.492 -0.78 1 99 83 ALA A CA 1
ATOM 624 C C . ALA A 1 83 ? 3.051 -4.113 -1.397 1 99 83 ALA A C 1
ATOM 626 O O . ALA A 1 83 ? 2.893 -3.121 -0.68 1 99 83 ALA A O 1
ATOM 627 N N . ALA A 1 84 ? 3.07 -4.047 -2.703 1 99 84 ALA A N 1
ATOM 628 C CA . ALA A 1 84 ? 3.021 -2.791 -3.447 1 99 84 ALA A CA 1
ATOM 629 C C . ALA A 1 84 ? 1.742 -2.691 -4.273 1 99 84 ALA A C 1
ATOM 631 O O . ALA A 1 84 ? 1.5 -3.52 -5.156 1 99 84 ALA A O 1
ATOM 632 N N . LEU A 1 85 ? 0.926 -1.709 -4.008 1 98.94 85 LEU A N 1
ATOM 633 C CA . LEU A 1 85 ? -0.236 -1.444 -4.852 1 98.94 85 LEU A CA 1
ATOM 634 C C . LEU A 1 85 ? 0.174 -0.722 -6.129 1 98.94 85 LEU A C 1
ATOM 636 O O . LEU A 1 85 ? 0.826 0.323 -6.074 1 98.94 85 LEU A O 1
ATOM 640 N N . ALA A 1 86 ? -0.18 -1.304 -7.266 1 98.88 86 ALA A N 1
ATOM 641 C CA . ALA A 1 86 ? 0.208 -0.711 -8.539 1 98.88 86 ALA A CA 1
ATOM 642 C C . ALA A 1 86 ? -0.933 -0.793 -9.555 1 98.88 86 ALA A C 1
ATOM 644 O O . ALA A 1 86 ? -1.349 -1.887 -9.945 1 98.88 86 ALA A O 1
ATOM 645 N N . HIS A 1 87 ? -1.394 0.393 -10 1 98.88 87 HIS A N 1
ATOM 646 C CA . HIS A 1 87 ? -2.422 0.46 -11.031 1 98.88 87 HIS A CA 1
ATOM 647 C C . HIS A 1 87 ? -1.881 1.101 -12.312 1 98.88 87 HIS A C 1
ATOM 649 O O . HIS A 1 87 ? -2.65 1.601 -13.133 1 98.88 87 HIS A O 1
ATOM 655 N N . ASP A 1 88 ? -0.562 1.167 -12.422 1 98.69 88 ASP A N 1
ATOM 656 C CA . ASP A 1 88 ? 0.132 1.606 -13.625 1 98.69 88 ASP A CA 1
ATOM 657 C C . ASP A 1 88 ? 1.444 0.847 -13.812 1 98.69 88 ASP A C 1
ATOM 659 O O . ASP A 1 88 ? 1.983 0.286 -12.859 1 98.69 88 ASP A O 1
ATOM 663 N N . VAL A 1 89 ? 1.899 0.891 -15.086 1 98.81 89 VAL A N 1
ATOM 664 C CA . VAL A 1 89 ? 3.051 0.072 -15.453 1 98.81 89 VAL A CA 1
ATOM 665 C C . VAL A 1 89 ? 4.289 0.56 -14.711 1 98.81 89 VAL A C 1
ATOM 667 O O . VAL A 1 89 ? 5.113 -0.245 -14.266 1 98.81 89 VAL A O 1
ATOM 670 N N . TYR A 1 90 ? 4.484 1.82 -14.586 1 98.75 90 TYR A N 1
ATOM 671 C CA . TYR A 1 90 ? 5.641 2.375 -13.891 1 98.75 90 TYR A CA 1
ATOM 672 C C . TYR A 1 90 ? 5.691 1.9 -12.445 1 98.75 90 TYR A C 1
ATOM 674 O O . TYR A 1 90 ? 6.73 1.427 -11.977 1 98.75 90 TYR A O 1
ATOM 682 N N . SER A 1 91 ? 4.57 2.01 -11.742 1 98.88 91 SER A N 1
ATOM 683 C CA . SER A 1 91 ? 4.488 1.547 -10.359 1 98.88 91 SER A CA 1
ATOM 684 C C . SER A 1 91 ? 4.75 0.048 -10.266 1 98.88 91 SER A C 1
ATOM 686 O O . SER A 1 91 ? 5.41 -0.413 -9.328 1 98.88 91 SER A O 1
ATOM 688 N N . ALA A 1 92 ? 4.203 -0.7 -11.219 1 98.94 92 ALA A N 1
ATOM 689 C CA . ALA A 1 92 ? 4.402 -2.146 -11.227 1 98.94 92 ALA A CA 1
ATOM 690 C C . ALA A 1 92 ? 5.883 -2.498 -11.344 1 98.94 92 ALA A C 1
ATOM 692 O O . ALA A 1 92 ? 6.375 -3.387 -10.648 1 98.94 92 ALA A O 1
ATOM 693 N N . GLU A 1 93 ? 6.605 -1.795 -12.195 1 98.81 93 GLU A N 1
ATOM 694 C CA . GLU A 1 93 ? 8.047 -1.998 -12.328 1 98.81 93 GLU A CA 1
ATOM 695 C C . GLU A 1 93 ? 8.773 -1.639 -11.031 1 98.81 93 GLU A C 1
ATOM 697 O O . GLU A 1 93 ? 9.648 -2.381 -10.578 1 98.81 93 GLU A O 1
ATOM 702 N N . ARG A 1 94 ? 8.375 -0.536 -10.477 1 98.75 94 ARG A N 1
ATOM 703 C CA . ARG A 1 94 ? 9.062 -0.024 -9.297 1 98.75 94 ARG A CA 1
ATOM 704 C C . ARG A 1 94 ? 8.82 -0.926 -8.086 1 98.75 94 ARG A C 1
ATOM 706 O O . ARG A 1 94 ? 9.656 -0.998 -7.184 1 98.75 94 ARG A O 1
ATOM 713 N N . ALA A 1 95 ? 7.676 -1.639 -8.07 1 98.81 95 ALA A N 1
ATOM 714 C CA . ALA A 1 95 ? 7.41 -2.598 -7.004 1 98.81 95 ALA A CA 1
ATOM 715 C C . ALA A 1 95 ? 8.602 -3.529 -6.793 1 98.81 95 ALA A C 1
ATOM 717 O O . ALA A 1 95 ? 8.977 -3.82 -5.656 1 98.81 95 ALA A O 1
ATOM 718 N N . GLN A 1 96 ? 9.234 -3.904 -7.855 1 98.62 96 GLN A N 1
ATOM 719 C CA . GLN A 1 96 ? 10.43 -4.742 -7.762 1 98.62 96 GLN A CA 1
ATOM 720 C C . GLN A 1 96 ? 11.695 -3.895 -7.719 1 98.62 96 GLN A C 1
ATOM 722 O O . GLN A 1 96 ? 12.492 -4.012 -6.789 1 98.62 96 GLN A O 1
ATOM 727 N N . LEU A 1 97 ? 11.82 -2.975 -8.625 1 98.44 97 LEU A N 1
ATOM 728 C CA . LEU A 1 97 ? 13.094 -2.299 -8.875 1 98.44 97 LEU A CA 1
ATOM 729 C C . LEU A 1 97 ? 13.438 -1.351 -7.73 1 98.44 97 LEU A C 1
ATOM 731 O O . LEU A 1 97 ? 14.609 -1.086 -7.469 1 98.44 97 LEU A O 1
ATOM 735 N N . SER A 1 98 ? 12.43 -0.889 -7.012 1 98.56 98 SER A N 1
ATOM 736 C CA . SER A 1 98 ? 12.672 0.094 -5.961 1 98.56 98 SER A CA 1
ATOM 737 C C . SER A 1 98 ? 12.352 -0.48 -4.586 1 98.56 98 SER A C 1
ATOM 739 O O . SER A 1 98 ? 12.977 -0.109 -3.59 1 98.56 98 SER A O 1
ATOM 741 N N . ASN A 1 99 ? 11.383 -1.454 -4.555 1 98.69 99 ASN A N 1
ATOM 742 C CA . ASN A 1 99 ? 10.875 -1.842 -3.242 1 98.69 99 ASN A CA 1
ATOM 743 C C . ASN A 1 99 ? 11.156 -3.312 -2.945 1 98.69 99 ASN A C 1
ATOM 745 O O . ASN A 1 99 ? 10.953 -3.773 -1.821 1 98.69 99 ASN A O 1
ATOM 749 N N . ASN A 1 100 ? 11.688 -4.035 -3.965 1 98.75 100 ASN A N 1
ATOM 750 C CA . ASN A 1 100 ? 11.875 -5.473 -3.795 1 98.75 100 ASN A CA 1
ATOM 751 C C . ASN A 1 100 ? 10.648 -6.125 -3.158 1 98.75 100 ASN A C 1
ATOM 753 O O . ASN A 1 100 ? 10.781 -6.879 -2.191 1 98.75 100 ASN A O 1
ATOM 757 N N . ALA A 1 101 ? 9.484 -5.711 -3.693 1 98.94 101 ALA A N 1
ATOM 758 C CA . ALA A 1 101 ? 8.227 -6.199 -3.129 1 98.94 101 ALA A CA 1
ATOM 759 C C . ALA A 1 101 ? 7.961 -7.645 -3.547 1 98.94 101 ALA A C 1
ATOM 761 O O . ALA A 1 101 ? 8.039 -7.977 -4.73 1 98.94 101 ALA A O 1
ATOM 762 N N . GLN A 1 102 ? 7.629 -8.469 -2.602 1 98.88 102 GLN A N 1
ATOM 763 C CA . GLN A 1 102 ? 7.293 -9.859 -2.895 1 98.88 102 GLN A CA 1
ATOM 764 C C . GLN A 1 102 ? 5.898 -9.977 -3.496 1 98.88 102 GLN A C 1
ATOM 766 O O . GLN A 1 102 ? 5.602 -10.93 -4.215 1 98.88 102 GLN A O 1
ATOM 771 N N . ILE A 1 103 ? 5.043 -9 -3.186 1 99 103 ILE A N 1
ATOM 772 C CA . ILE A 1 103 ? 3.646 -9.07 -3.596 1 99 103 ILE A CA 1
ATOM 773 C C . ILE A 1 103 ? 3.25 -7.773 -4.301 1 99 103 ILE A C 1
ATOM 775 O O . ILE A 1 103 ? 3.596 -6.68 -3.844 1 99 103 ILE A O 1
ATOM 779 N N . MET A 1 104 ? 2.572 -7.871 -5.418 1 99 104 MET A N 1
ATOM 780 C CA . MET A 1 104 ? 1.876 -6.75 -6.039 1 99 104 MET A CA 1
ATOM 781 C C . MET A 1 104 ? 0.369 -6.859 -5.828 1 99 104 MET A C 1
ATOM 783 O O . MET A 1 104 ? -0.195 -7.953 -5.91 1 99 104 MET A O 1
ATOM 787 N N . THR A 1 105 ? -0.268 -5.77 -5.535 1 99 105 THR A N 1
ATOM 788 C CA . THR A 1 105 ? -1.711 -5.781 -5.324 1 99 105 THR A CA 1
ATOM 789 C C . THR A 1 105 ? -2.412 -4.879 -6.336 1 99 105 THR A C 1
ATOM 791 O O . THR A 1 105 ? -1.801 -3.955 -6.879 1 99 105 THR A O 1
ATOM 794 N N . MET A 1 106 ? -3.654 -5.156 -6.625 1 98.94 106 MET A N 1
ATOM 795 C CA . MET A 1 106 ? -4.5 -4.363 -7.512 1 98.94 106 MET A CA 1
ATOM 796 C C . MET A 1 106 ? -5.949 -4.383 -7.047 1 98.94 106 MET A C 1
ATOM 798 O O . MET A 1 106 ? -6.336 -5.23 -6.234 1 98.94 106 MET A O 1
ATOM 802 N N . GLY A 1 107 ? -6.668 -3.422 -7.523 1 98.88 107 GLY A N 1
ATOM 803 C CA . GLY A 1 107 ? -8.086 -3.332 -7.223 1 98.88 107 GLY A CA 1
ATOM 804 C C . GLY A 1 107 ? -8.969 -3.58 -8.43 1 98.88 107 GLY A C 1
ATOM 805 O O . GLY A 1 107 ? -8.883 -2.859 -9.43 1 98.88 107 GLY A O 1
ATOM 806 N N . ALA A 1 108 ? -9.906 -4.484 -8.273 1 98.81 108 ALA A N 1
ATOM 807 C CA . ALA A 1 108 ? -10.773 -4.855 -9.383 1 98.81 108 ALA A CA 1
ATOM 808 C C . ALA A 1 108 ? -11.773 -3.748 -9.695 1 98.81 108 ALA A C 1
ATOM 810 O O . ALA A 1 108 ? -12.32 -3.684 -10.805 1 98.81 108 ALA A O 1
ATOM 811 N N . GLN A 1 109 ? -12.016 -2.885 -8.766 1 98.75 109 GLN A N 1
ATOM 812 C CA . GLN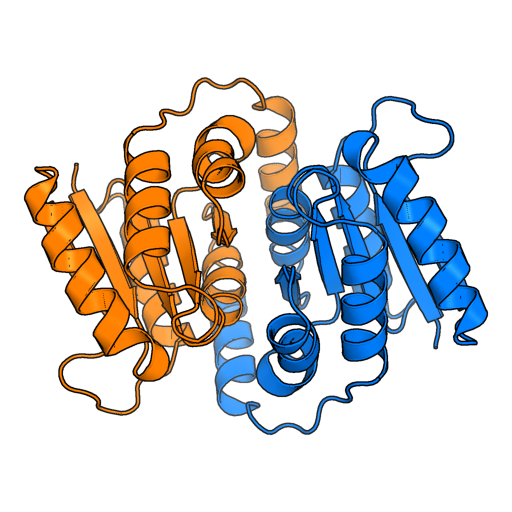 A 1 109 ? -12.953 -1.787 -8.961 1 98.75 109 GLN A CA 1
ATOM 813 C C . GLN A 1 109 ? -12.234 -0.518 -9.406 1 98.75 109 GLN A C 1
ATOM 815 O O . GLN A 1 109 ? -12.867 0.518 -9.625 1 98.75 109 GLN A O 1
ATOM 820 N N . ILE A 1 110 ? -10.984 -0.56 -9.625 1 98.88 110 ILE A N 1
ATOM 821 C CA . ILE A 1 110 ? -10.18 0.612 -9.953 1 98.88 110 ILE A CA 1
ATOM 822 C C . ILE A 1 110 ? -9.578 0.45 -11.344 1 98.88 110 ILE A C 1
ATOM 824 O O . ILE A 1 110 ? -9.625 1.373 -12.164 1 98.88 110 ILE A O 1
ATOM 828 N N . ILE A 1 111 ? -9.023 -0.728 -11.641 1 98.75 111 ILE A N 1
ATOM 829 C CA . ILE A 1 111 ? -8.242 -0.905 -12.859 1 98.75 111 ILE A CA 1
ATOM 830 C C . ILE A 1 111 ? -8.945 -1.89 -13.789 1 98.75 111 ILE A C 1
ATOM 832 O O . ILE A 1 111 ? -9.547 -2.865 -13.328 1 98.75 111 ILE A O 1
ATOM 836 N N . GLY A 1 112 ? -8.914 -1.657 -15.102 1 98.62 112 GLY A N 1
ATOM 837 C CA . GLY A 1 112 ? -9.438 -2.58 -16.094 1 98.62 112 GLY A CA 1
ATOM 838 C C . GLY A 1 112 ? -8.516 -3.756 -16.359 1 98.62 112 GLY A C 1
ATOM 839 O O . GLY A 1 112 ? -7.316 -3.688 -16.078 1 98.62 112 GLY A O 1
ATOM 840 N N . VAL A 1 113 ? -9.039 -4.754 -16.953 1 98.88 113 VAL A N 1
ATOM 841 C CA . VAL A 1 113 ? -8.391 -6.055 -17.078 1 98.88 113 VAL A CA 1
ATOM 842 C C . VAL A 1 113 ? -7.152 -5.926 -17.969 1 98.88 113 VAL A C 1
ATOM 844 O O . VAL A 1 113 ? -6.102 -6.488 -17.656 1 98.88 113 VAL A O 1
ATOM 847 N N . GLU A 1 114 ? -7.23 -5.195 -19.047 1 98.81 114 GLU A N 1
ATOM 848 C CA . GLU A 1 114 ? -6.102 -5.125 -19.969 1 98.81 114 GLU A CA 1
ATOM 849 C C . GLU A 1 114 ? -4.941 -4.34 -19.359 1 98.81 114 GLU A C 1
ATOM 851 O O . GLU A 1 114 ? -3.779 -4.699 -19.547 1 98.81 114 GLU A O 1
ATOM 856 N N . ALA A 1 115 ? -5.25 -3.256 -18.672 1 98.88 115 ALA A N 1
ATOM 857 C CA . ALA A 1 115 ? -4.215 -2.52 -17.953 1 98.88 115 ALA A CA 1
ATOM 858 C C . ALA A 1 115 ? -3.596 -3.377 -16.859 1 98.88 115 ALA A C 1
ATOM 860 O O . ALA A 1 115 ? -2.379 -3.357 -16.656 1 98.88 115 ALA A O 1
ATOM 861 N N . ALA A 1 116 ? -4.449 -4.121 -16.188 1 98.94 116 ALA A N 1
ATOM 862 C CA . ALA A 1 116 ? -3.977 -5 -15.117 1 98.94 116 ALA A CA 1
ATOM 863 C C . ALA A 1 116 ? -2.977 -6.02 -15.656 1 98.94 116 ALA A C 1
ATOM 865 O O . ALA A 1 116 ? -1.943 -6.273 -15.031 1 98.94 116 ALA A O 1
ATOM 866 N N . LYS A 1 117 ? -3.293 -6.555 -16.766 1 98.94 117 LYS A N 1
ATOM 867 C CA . LYS A 1 117 ? -2.396 -7.523 -17.391 1 98.94 117 LYS A CA 1
ATOM 868 C C . LYS A 1 117 ? -1.037 -6.898 -17.688 1 98.94 117 LYS A C 1
ATOM 870 O O . LYS A 1 117 ? 0.002 -7.516 -17.453 1 98.94 117 LYS A O 1
ATOM 875 N N . LYS A 1 118 ? -1.053 -5.711 -18.219 1 98.94 118 LYS A N 1
ATOM 876 C CA . LYS A 1 118 ? 0.201 -5.016 -18.5 1 98.94 118 LYS A CA 1
ATOM 877 C C . LYS A 1 118 ? 1.009 -4.793 -17.219 1 98.94 118 LYS A C 1
ATOM 879 O O . LYS A 1 118 ? 2.234 -4.93 -17.219 1 98.94 118 LYS A O 1
ATOM 884 N N . ASN A 1 119 ? 0.343 -4.414 -16.172 1 98.94 119 ASN A N 1
ATOM 885 C CA . ASN A 1 119 ? 1.014 -4.215 -14.891 1 98.94 119 ASN A CA 1
ATOM 886 C C . ASN A 1 119 ? 1.625 -5.516 -14.367 1 98.94 119 ASN A C 1
ATOM 888 O O . ASN A 1 119 ? 2.768 -5.527 -13.906 1 98.94 119 ASN A O 1
ATOM 892 N N . VAL A 1 120 ? 0.833 -6.582 -14.453 1 98.94 120 VAL A N 1
ATOM 893 C CA . VAL A 1 120 ? 1.282 -7.887 -13.977 1 98.94 120 VAL A CA 1
ATOM 894 C C . VAL A 1 120 ? 2.525 -8.32 -14.758 1 98.94 120 VAL A C 1
ATOM 896 O O . VAL A 1 120 ? 3.504 -8.781 -14.164 1 98.94 120 VAL A O 1
ATOM 899 N N . LYS A 1 121 ? 2.494 -8.164 -16.016 1 98.94 121 LYS A N 1
ATOM 900 C CA . LYS A 1 121 ? 3.652 -8.523 -16.828 1 98.94 121 LYS A CA 1
ATOM 901 C C . LYS A 1 121 ? 4.879 -7.707 -16.438 1 98.94 121 LYS A C 1
ATOM 903 O O . LYS A 1 121 ? 5.984 -8.242 -16.328 1 98.94 121 LYS A O 1
ATOM 908 N N . ALA A 1 122 ? 4.711 -6.426 -16.281 1 98.94 122 ALA A N 1
ATOM 909 C CA . ALA A 1 122 ? 5.816 -5.547 -15.898 1 98.94 122 ALA A CA 1
ATOM 910 C C . ALA A 1 122 ? 6.422 -5.973 -14.562 1 98.94 122 ALA A C 1
ATOM 912 O O . ALA A 1 122 ? 7.645 -5.996 -14.406 1 98.94 122 ALA A O 1
ATOM 913 N N . TYR A 1 123 ? 5.598 -6.281 -13.648 1 98.94 123 TYR A N 1
ATOM 914 C CA . TYR A 1 123 ? 6.023 -6.703 -12.32 1 98.94 123 TYR A CA 1
ATOM 915 C C . TYR A 1 123 ? 6.781 -8.023 -12.383 1 98.94 123 TYR A C 1
ATOM 917 O O . TYR A 1 123 ? 7.848 -8.164 -11.781 1 98.94 123 TYR A O 1
ATOM 925 N N . LEU A 1 124 ? 6.219 -8.945 -13.109 1 98.94 124 LEU A N 1
ATOM 926 C CA . LEU A 1 124 ? 6.809 -10.281 -13.148 1 98.94 124 LEU A CA 1
ATOM 927 C C . LEU A 1 124 ? 8.078 -10.281 -13.992 1 98.94 124 LEU A C 1
ATOM 929 O O . LEU A 1 124 ? 8.977 -11.094 -13.766 1 98.94 124 LEU A O 1
ATOM 933 N N . ASP A 1 125 ? 8.227 -9.344 -14.93 1 98.75 125 ASP A N 1
ATOM 934 C CA . ASP A 1 125 ? 9.414 -9.25 -15.773 1 98.75 125 ASP A CA 1
ATOM 935 C C . ASP A 1 125 ? 10.562 -8.562 -15.039 1 98.75 125 ASP A C 1
ATOM 937 O O . ASP A 1 125 ? 11.727 -8.727 -15.414 1 98.75 125 ASP A O 1
ATOM 941 N N . ALA A 1 126 ? 10.234 -7.75 -14.102 1 98.56 126 ALA A N 1
ATOM 942 C CA . ALA A 1 126 ? 11.258 -6.984 -13.391 1 98.56 126 ALA A CA 1
ATOM 943 C C . ALA A 1 126 ? 12.016 -7.867 -12.406 1 98.56 126 ALA A C 1
ATOM 945 O O . ALA A 1 126 ? 11.438 -8.773 -11.805 1 98.56 126 ALA A O 1
ATOM 946 N N . GLU A 1 127 ? 13.273 -7.57 -12.25 1 97.94 127 GLU A N 1
ATOM 947 C CA . GLU A 1 127 ? 14.141 -8.266 -11.305 1 97.94 127 GLU A CA 1
ATOM 948 C C . GLU A 1 127 ? 14.836 -7.285 -10.367 1 97.94 127 GLU A C 1
ATOM 950 O O . GLU A 1 127 ? 15.391 -6.281 -10.812 1 97.94 127 GLU A O 1
ATOM 955 N N . TRP A 1 128 ? 14.797 -7.617 -9.094 1 97.94 128 TRP A N 1
ATOM 956 C CA . TRP A 1 128 ? 15.461 -6.789 -8.102 1 97.94 128 TRP A CA 1
ATOM 957 C C . TRP A 1 128 ? 16.969 -6.711 -8.375 1 97.94 128 TRP A C 1
ATOM 959 O O . TRP A 1 128 ? 17.625 -7.738 -8.508 1 97.94 128 TRP A O 1
ATOM 969 N N . GLN A 1 129 ? 17.438 -5.527 -8.406 1 97.06 129 GLN A N 1
ATOM 970 C CA . GLN A 1 129 ? 18.844 -5.316 -8.75 1 97.06 129 GLN A CA 1
ATOM 971 C C . GLN A 1 129 ? 19.578 -4.641 -7.602 1 97.06 129 GLN A C 1
ATOM 973 O O . GLN A 1 129 ? 20.781 -4.348 -7.719 1 97.06 129 GLN A O 1
ATOM 978 N N . GLY A 1 130 ? 18.969 -4.316 -6.57 1 96.19 130 GLY A N 1
ATOM 979 C CA . GLY A 1 130 ? 19.594 -3.758 -5.379 1 96.19 130 GLY A CA 1
ATOM 980 C C . GLY A 1 130 ? 19.797 -2.258 -5.465 1 96.19 130 GLY A C 1
ATOM 981 O O . GLY A 1 130 ? 20.562 -1.687 -4.676 1 96.19 130 GLY A O 1
ATOM 982 N N . GLY A 1 131 ? 19.188 -1.615 -6.461 1 91.38 131 GLY A N 1
ATOM 983 C CA . GLY A 1 131 ? 19.359 -0.187 -6.668 1 91.38 131 GLY A CA 1
ATOM 984 C C . GLY A 1 131 ? 18.891 0.649 -5.492 1 91.38 131 GLY A C 1
ATOM 985 O O . GLY A 1 131 ? 19.406 1.744 -5.258 1 91.38 131 GLY A O 1
ATOM 986 N N . SER A 1 132 ? 17.922 0.193 -4.754 1 95.94 132 SER A N 1
ATOM 987 C CA . SER A 1 132 ? 17.391 0.906 -3.604 1 95.94 132 SER A CA 1
ATOM 988 C C . SER A 1 132 ? 17.578 0.104 -2.318 1 95.94 132 SER A C 1
ATOM 990 O O . SER A 1 132 ? 16.719 0.138 -1.431 1 95.94 132 SER A O 1
ATOM 992 N N . GLN A 1 133 ? 18.688 -0.589 -2.248 1 97.94 133 GLN A N 1
ATOM 993 C CA . GLN A 1 133 ? 18.938 -1.479 -1.12 1 97.94 133 GLN A CA 1
ATOM 994 C C . GLN A 1 133 ? 18.922 -0.712 0.199 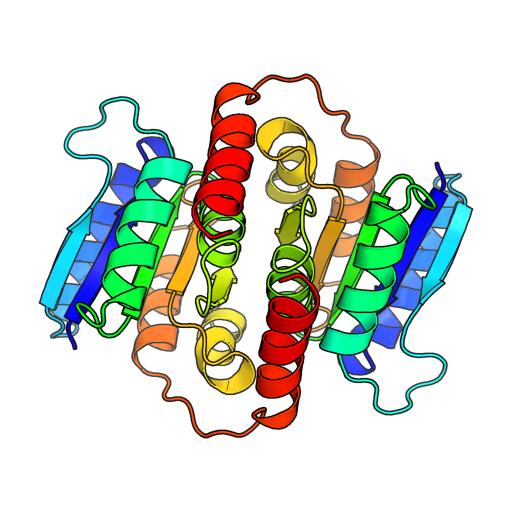1 97.94 133 GLN A C 1
ATOM 996 O O . GLN A 1 133 ? 18.359 -1.181 1.189 1 97.94 133 GLN A O 1
ATOM 1001 N N . ARG A 1 134 ? 19.516 0.425 0.186 1 97.62 134 ARG A N 1
ATOM 1002 C CA . ARG A 1 134 ? 19.562 1.249 1.389 1 97.62 134 ARG A CA 1
ATOM 1003 C C . ARG A 1 134 ? 18.172 1.535 1.922 1 97.62 134 ARG A C 1
ATOM 1005 O O . ARG A 1 134 ? 17.922 1.429 3.125 1 97.62 134 ARG A O 1
ATOM 1012 N N . LYS A 1 135 ? 17.312 1.938 1.109 1 98.44 135 LYS A N 1
ATOM 1013 C CA . LYS A 1 135 ? 15.945 2.264 1.511 1 98.44 135 LYS A CA 1
ATOM 1014 C C . LYS A 1 135 ? 15.195 1.017 1.973 1 98.44 135 LYS A C 1
ATOM 1016 O O . LYS A 1 135 ? 14.461 1.06 2.959 1 98.44 135 LYS A O 1
ATOM 1021 N N . VAL A 1 136 ? 15.32 -0.107 1.284 1 98.69 136 VAL A N 1
ATOM 1022 C CA . VAL A 1 136 ? 14.695 -1.364 1.673 1 98.69 136 VAL A CA 1
ATOM 1023 C C . VAL A 1 136 ? 15.203 -1.795 3.047 1 98.69 136 VAL A C 1
ATOM 1025 O O . VAL A 1 136 ? 14.43 -2.258 3.887 1 98.69 136 VAL A O 1
ATOM 1028 N N . ASP A 1 137 ? 16.516 -1.596 3.295 1 98.75 137 ASP A N 1
ATOM 1029 C CA . ASP A 1 137 ? 17.094 -1.901 4.602 1 98.75 137 ASP A CA 1
ATOM 1030 C C . ASP A 1 137 ? 16.438 -1.061 5.695 1 98.75 137 ASP A C 1
ATOM 1032 O O . ASP A 1 137 ? 16.219 -1.54 6.812 1 98.75 137 ASP A O 1
ATOM 1036 N N . LYS A 1 138 ? 16.141 0.137 5.395 1 98.81 138 LYS A N 1
ATOM 1037 C CA . LYS A 1 138 ? 15.5 1.015 6.363 1 98.81 138 LYS A CA 1
ATOM 1038 C C . LYS A 1 138 ? 14.07 0.557 6.652 1 98.81 138 LYS A C 1
ATOM 1040 O O . LYS A 1 138 ? 13.609 0.638 7.789 1 98.81 138 LYS A O 1
ATOM 1045 N N . ILE A 1 139 ? 13.336 0.125 5.613 1 98.88 139 ILE A N 1
ATOM 1046 C CA . ILE A 1 139 ? 12.008 -0.448 5.848 1 98.88 139 ILE A CA 1
ATOM 1047 C C . ILE A 1 139 ? 12.117 -1.609 6.832 1 98.88 139 ILE A C 1
ATOM 1049 O O . ILE A 1 139 ? 11.352 -1.688 7.793 1 98.88 139 ILE A O 1
ATOM 1053 N N . ASP A 1 140 ? 13.07 -2.486 6.547 1 98.44 140 ASP A N 1
ATOM 1054 C CA . ASP A 1 140 ? 13.281 -3.637 7.418 1 98.44 140 ASP A CA 1
ATOM 1055 C C . ASP A 1 140 ? 13.602 -3.193 8.844 1 98.44 140 ASP A C 1
ATOM 1057 O O . ASP A 1 140 ? 13.148 -3.811 9.812 1 98.44 140 ASP A O 1
ATOM 1061 N N . GLN A 1 141 ? 14.383 -2.146 8.969 1 98.69 141 GLN A N 1
ATOM 1062 C CA . GLN A 1 141 ? 14.75 -1.64 10.281 1 98.69 141 GLN A CA 1
ATOM 1063 C C . GLN A 1 141 ? 13.531 -1.064 11.008 1 98.69 141 GLN A C 1
ATOM 1065 O O . GLN A 1 141 ? 13.391 -1.236 12.219 1 98.69 141 GLN A O 1
ATOM 1070 N N . VAL A 1 142 ? 12.68 -0.366 10.266 1 98.69 142 VAL A N 1
ATOM 1071 C CA . VAL A 1 142 ? 11.453 0.17 10.852 1 98.69 142 VAL A CA 1
ATOM 1072 C C . VAL A 1 142 ? 10.617 -0.966 11.438 1 98.69 142 VAL A C 1
ATOM 1074 O O . VAL A 1 142 ? 10.102 -0.851 12.555 1 98.69 142 VAL A O 1
ATOM 1077 N N . GLU A 1 143 ? 10.438 -2.006 10.672 1 98.25 143 GLU A N 1
ATOM 1078 C CA . GLU A 1 143 ? 9.711 -3.191 11.125 1 98.25 143 GLU A CA 1
ATOM 1079 C C . GLU A 1 143 ? 10.336 -3.777 12.391 1 98.25 143 GLU A C 1
ATOM 1081 O O . GLU A 1 143 ? 9.633 -4.113 13.336 1 98.25 143 GLU A O 1
ATOM 1086 N N . LYS A 1 144 ? 11.672 -3.898 12.43 1 97.81 144 LYS A N 1
ATOM 1087 C CA . LYS A 1 144 ? 12.391 -4.461 13.57 1 97.81 144 LYS A CA 1
ATOM 1088 C C . LYS A 1 144 ? 12.242 -3.582 14.812 1 97.81 144 LYS A C 1
ATOM 1090 O O . LYS A 1 144 ? 12.133 -4.09 15.93 1 97.81 144 LYS A O 1
ATOM 1095 N N . ASP A 1 145 ? 12.234 -2.299 14.617 1 97.31 145 ASP A N 1
ATOM 1096 C CA . ASP A 1 145 ? 12.133 -1.354 15.719 1 97.31 145 ASP A CA 1
ATOM 1097 C C . ASP A 1 145 ? 10.773 -1.465 16.422 1 97.31 145 ASP A C 1
ATOM 1099 O O . ASP A 1 145 ? 10.617 -1.024 17.562 1 97.31 145 ASP A O 1
ATOM 1103 N N . GLU A 1 146 ? 9.797 -2.023 15.75 1 95.75 146 GLU A N 1
ATOM 1104 C CA . GLU A 1 146 ? 8.461 -2.168 16.328 1 95.75 146 GLU A CA 1
ATOM 1105 C C . GLU A 1 146 ? 8.336 -3.475 17.109 1 95.75 146 GLU A C 1
ATOM 1107 O O . GLU A 1 146 ? 7.32 -3.719 17.75 1 95.75 146 GLU A O 1
ATOM 1112 N N . GLU A 1 147 ? 9.25 -4.402 17 1 88.5 147 GLU A N 1
ATOM 1113 C CA . GLU A 1 147 ? 9.234 -5.68 17.703 1 88.5 147 GLU A CA 1
ATOM 1114 C C . GLU A 1 147 ? 9.555 -5.496 19.172 1 88.5 147 GLU A C 1
ATOM 1116 O O . GLU A 1 147 ? 10.344 -4.621 19.547 1 88.5 147 GLU A O 1
ATOM 1121 N N . MET B 1 1 ? -8.922 19.641 11.5 1 97.94 1 MET B N 1
ATOM 1122 C CA . MET B 1 1 ? -8.109 18.547 12.023 1 97.94 1 MET B CA 1
ATOM 1123 C C . MET B 1 1 ? -6.625 18.922 12 1 97.94 1 MET B C 1
ATOM 1125 O O . MET B 1 1 ? -6.227 19.859 11.312 1 97.94 1 MET B O 1
ATOM 1129 N N . GLU B 1 2 ? -5.82 18.109 12.75 1 98.75 2 GLU B N 1
ATOM 1130 C CA . GLU B 1 2 ? -4.363 18.188 12.672 1 98.75 2 GLU B CA 1
ATOM 1131 C C . GLU B 1 2 ? -3.812 17.109 11.742 1 98.75 2 GLU B C 1
ATOM 1133 O O . GLU B 1 2 ? -3.879 15.914 12.047 1 98.75 2 GLU B O 1
ATOM 1138 N N . ILE B 1 3 ? -3.246 17.594 10.625 1 98.94 3 ILE B N 1
ATOM 1139 C CA . ILE B 1 3 ? -2.807 16.672 9.578 1 98.94 3 ILE B CA 1
ATOM 1140 C C . ILE B 1 3 ? -1.283 16.688 9.492 1 98.94 3 ILE B C 1
ATOM 1142 O O . ILE B 1 3 ? -0.669 17.75 9.367 1 98.94 3 ILE B O 1
ATOM 1146 N N . ALA B 1 4 ? -0.671 15.57 9.602 1 98.94 4 ALA B N 1
ATOM 1147 C CA . ALA B 1 4 ? 0.752 15.414 9.312 1 98.94 4 ALA B CA 1
ATOM 1148 C C . ALA B 1 4 ? 0.985 15.156 7.828 1 98.94 4 ALA B C 1
ATOM 1150 O O . ALA B 1 4 ? 0.403 14.234 7.25 1 98.94 4 ALA B O 1
ATOM 1151 N N . ILE B 1 5 ? 1.794 15.93 7.188 1 98.94 5 ILE B N 1
ATOM 1152 C CA . ILE B 1 5 ? 2.143 15.711 5.789 1 98.94 5 ILE B CA 1
ATOM 1153 C C . ILE B 1 5 ? 3.654 15.555 5.652 1 98.94 5 ILE B C 1
ATOM 1155 O O . ILE B 1 5 ? 4.422 16.297 6.277 1 98.94 5 ILE B O 1
ATOM 1159 N N . GLY B 1 6 ? 4.121 14.586 4.965 1 98.69 6 GLY B N 1
ATOM 1160 C CA . GLY B 1 6 ? 5.543 14.367 4.773 1 98.69 6 GLY B CA 1
ATOM 1161 C C . GLY B 1 6 ? 5.883 13.836 3.393 1 98.69 6 GLY B C 1
ATOM 1162 O O . GLY B 1 6 ? 5.055 13.188 2.748 1 98.69 6 GLY B O 1
ATOM 1163 N N . ALA B 1 7 ? 7.09 14.102 2.902 1 98.5 7 ALA B N 1
ATOM 1164 C CA . ALA B 1 7 ? 7.578 13.578 1.629 1 98.5 7 ALA B CA 1
ATOM 1165 C C . ALA B 1 7 ? 9.094 13.43 1.645 1 98.5 7 ALA B C 1
ATOM 1167 O O . ALA B 1 7 ? 9.781 14.086 2.432 1 98.5 7 ALA B O 1
ATOM 1168 N N . ASP B 1 8 ? 9.531 12.492 0.831 1 98 8 ASP B N 1
ATOM 1169 C CA . ASP B 1 8 ? 10.953 12.547 0.491 1 98 8 ASP B CA 1
ATOM 1170 C C . ASP B 1 8 ? 11.219 13.609 -0.573 1 98 8 ASP B C 1
ATOM 1172 O O . ASP B 1 8 ? 10.344 14.422 -0.886 1 98 8 ASP B O 1
ATOM 1176 N N . HIS B 1 9 ? 12.422 13.57 -1.091 1 97.5 9 HIS B N 1
ATOM 1177 C CA . HIS B 1 9 ? 12.812 14.617 -2.027 1 97.5 9 HIS B CA 1
ATOM 1178 C C . HIS B 1 9 ? 12.062 14.477 -3.35 1 97.5 9 HIS B C 1
ATOM 1180 O O . HIS B 1 9 ? 11.836 15.477 -4.043 1 97.5 9 HIS B O 1
ATOM 1186 N N . ASN B 1 10 ? 11.703 13.227 -3.744 1 96.69 10 ASN B N 1
ATOM 1187 C CA . ASN B 1 10 ? 10.953 13.039 -4.98 1 96.69 10 ASN B CA 1
ATOM 1188 C C . ASN B 1 10 ? 9.547 13.617 -4.879 1 96.69 10 ASN B C 1
ATOM 1190 O O . ASN B 1 10 ? 8.945 13.984 -5.891 1 96.69 10 ASN B O 1
ATOM 1194 N N . GLY B 1 11 ? 9.039 13.695 -3.682 1 97.88 11 GLY B N 1
ATOM 1195 C CA . GLY B 1 11 ? 7.66 14.125 -3.486 1 97.88 11 GLY B CA 1
ATOM 1196 C C . GLY B 1 11 ? 7.547 15.555 -2.996 1 97.88 11 GLY B C 1
ATOM 1197 O O . GLY B 1 11 ? 6.453 16.031 -2.674 1 97.88 11 GLY B O 1
ATOM 1198 N N . TYR B 1 12 ? 8.648 16.266 -2.939 1 97.81 12 TYR B N 1
ATOM 1199 C CA . TYR B 1 12 ? 8.711 17.562 -2.264 1 97.81 12 TYR B CA 1
ATOM 1200 C C . TYR B 1 12 ? 7.746 18.547 -2.896 1 97.81 12 TYR B C 1
ATOM 1202 O O . TYR B 1 12 ? 6.941 19.172 -2.199 1 97.81 12 TYR B O 1
ATOM 1210 N N . GLU B 1 13 ? 7.777 18.703 -4.215 1 97.44 13 GLU B N 1
ATOM 1211 C CA . GLU B 1 13 ? 6.957 19.703 -4.887 1 97.44 13 GLU B CA 1
ATOM 1212 C C . GLU B 1 13 ? 5.469 19.406 -4.707 1 97.44 13 GLU B C 1
ATOM 1214 O O . GLU B 1 13 ? 4.688 20.312 -4.414 1 97.44 13 GLU B O 1
ATOM 1219 N N . LEU B 1 14 ? 5.094 18.188 -4.867 1 98.56 14 LEU B N 1
ATOM 1220 C CA . LEU B 1 14 ? 3.695 17.828 -4.664 1 98.56 14 LEU B CA 1
ATOM 1221 C C . LEU B 1 14 ? 3.281 18.047 -3.215 1 98.56 14 LEU B C 1
ATOM 1223 O O . LEU B 1 14 ? 2.174 18.516 -2.945 1 98.56 14 LEU B O 1
ATOM 1227 N N . LYS B 1 15 ? 4.18 17.703 -2.279 1 98.56 15 LYS B N 1
ATOM 1228 C CA . LYS B 1 15 ? 3.883 17.906 -0.866 1 98.56 15 LYS B CA 1
ATOM 1229 C C . LYS B 1 15 ? 3.572 19.375 -0.581 1 98.56 15 LYS B C 1
ATOM 1231 O O . LYS B 1 15 ? 2.615 19.688 0.132 1 98.56 15 LYS B O 1
ATOM 1236 N N . GLU B 1 16 ? 4.336 20.234 -1.151 1 98.31 16 GLU B N 1
ATOM 1237 C CA . GLU B 1 16 ? 4.137 21.656 -0.896 1 98.31 16 GLU B CA 1
ATOM 1238 C C . GLU B 1 16 ? 2.787 22.125 -1.43 1 98.31 16 GLU B C 1
ATOM 1240 O O . GLU B 1 16 ? 2.096 22.922 -0.779 1 98.31 16 GLU B O 1
ATOM 1245 N N . GLU B 1 17 ? 2.42 21.688 -2.592 1 98.81 17 GLU B N 1
ATOM 1246 C CA . GLU B 1 17 ? 1.112 22 -3.154 1 98.81 17 GLU B CA 1
ATOM 1247 C C . GLU B 1 17 ? -0.015 21.469 -2.277 1 98.81 17 GLU B C 1
ATOM 1249 O O . GLU B 1 17 ? -1.001 22.156 -2.029 1 98.81 17 GLU B O 1
ATOM 1254 N N . ILE B 1 18 ? 0.128 20.25 -1.859 1 98.94 18 ILE B N 1
ATOM 1255 C CA . ILE B 1 18 ? -0.908 19.594 -1.062 1 98.94 18 ILE B CA 1
ATOM 1256 C C . ILE B 1 18 ? -1.002 20.266 0.306 1 98.94 18 ILE B C 1
ATOM 1258 O O . ILE B 1 18 ? -2.098 20.469 0.836 1 98.94 18 ILE B O 1
ATOM 1262 N N . LYS B 1 19 ? 0.162 20.562 0.88 1 98.75 19 LYS B N 1
ATOM 1263 C CA . LYS B 1 19 ? 0.195 21.281 2.152 1 98.75 19 LYS B CA 1
ATOM 1264 C C . LYS B 1 19 ? -0.642 22.562 2.086 1 98.75 19 LYS B C 1
ATOM 1266 O O . LYS B 1 19 ? -1.506 22.781 2.936 1 98.75 19 LYS B O 1
ATOM 1271 N N . SER B 1 20 ? -0.356 23.328 1.092 1 98.88 20 SER B N 1
ATOM 1272 C CA . SER B 1 20 ? -1.092 24.578 0.908 1 98.88 20 SER B CA 1
ATOM 1273 C C . SER B 1 20 ? -2.586 24.312 0.738 1 98.88 20 SER B C 1
ATOM 1275 O O . SER B 1 20 ? -3.414 25.016 1.311 1 98.88 20 SER B O 1
ATOM 1277 N N . TYR B 1 21 ? -2.955 23.375 -0.021 1 98.94 21 TYR B N 1
ATOM 1278 C CA . TYR B 1 21 ? -4.348 23.031 -0.296 1 98.94 21 TYR B CA 1
ATOM 1279 C C . TYR B 1 21 ? -5.062 22.594 0.974 1 98.94 21 TYR B C 1
ATOM 1281 O O . TYR B 1 21 ? -6.207 22.969 1.219 1 98.94 21 TYR B O 1
ATOM 1289 N N . VAL B 1 22 ? -4.422 21.719 1.771 1 98.94 22 VAL B N 1
ATOM 1290 C CA . VAL B 1 22 ? -4.996 21.219 3.014 1 98.94 22 VAL B CA 1
ATOM 1291 C C . VAL B 1 22 ? -5.266 22.375 3.971 1 98.94 22 VAL B C 1
ATOM 1293 O O . VAL B 1 22 ? -6.297 22.406 4.648 1 98.94 22 VAL B O 1
ATOM 1296 N N . GLU B 1 23 ? -4.34 23.297 4.027 1 98.88 23 GLU B N 1
ATOM 1297 C CA . GLU B 1 23 ? -4.543 24.5 4.832 1 98.88 23 GLU B CA 1
ATOM 1298 C C . GLU B 1 23 ? -5.727 25.312 4.316 1 98.88 23 GLU B C 1
ATOM 1300 O O . GLU B 1 23 ? -6.512 25.844 5.105 1 98.88 23 GLU B O 1
ATOM 1305 N N . GLU B 1 24 ? -5.84 25.406 3.025 1 98.81 24 GLU B N 1
ATOM 1306 C CA . GLU B 1 24 ? -6.969 26.109 2.414 1 98.81 24 GLU B CA 1
ATOM 1307 C C . GLU B 1 24 ? -8.297 25.453 2.795 1 98.81 24 GLU B C 1
ATOM 1309 O O . GLU B 1 24 ? -9.32 26.125 2.895 1 98.81 24 GLU B O 1
ATOM 1314 N N . LEU B 1 25 ? -8.289 24.172 2.955 1 98.75 25 LEU B N 1
ATOM 1315 C CA . LEU B 1 25 ? -9.484 23.422 3.336 1 98.75 25 LEU B CA 1
ATOM 1316 C C . LEU B 1 25 ? -9.836 23.672 4.801 1 98.75 25 LEU B C 1
ATOM 1318 O O . LEU B 1 25 ? -10.875 23.219 5.281 1 98.75 25 LEU B O 1
ATOM 1322 N N . GLY B 1 26 ? -8.891 24.297 5.574 1 98.75 26 GLY B N 1
ATOM 1323 C CA . GLY B 1 26 ? -9.195 24.688 6.941 1 98.75 26 GLY B CA 1
ATOM 1324 C C . GLY B 1 26 ? -8.547 23.781 7.977 1 98.75 26 GLY B C 1
ATOM 1325 O O . GLY B 1 26 ? -8.867 23.859 9.164 1 98.75 26 GLY B O 1
ATOM 1326 N N . HIS B 1 27 ? -7.68 22.922 7.555 1 98.88 27 HIS B N 1
ATOM 1327 C CA . HIS B 1 27 ? -6.977 22.047 8.484 1 98.88 27 HIS B CA 1
ATOM 1328 C C . HIS B 1 27 ? -5.645 22.656 8.914 1 98.88 27 HIS B C 1
ATOM 1330 O O . HIS B 1 27 ? -5.152 23.594 8.281 1 98.88 27 HIS B O 1
ATOM 1336 N N . THR B 1 28 ? -5.098 22.172 10.039 1 98.81 28 THR B N 1
ATOM 1337 C CA . THR B 1 28 ? -3.74 22.5 10.477 1 98.81 28 THR B CA 1
ATOM 1338 C C . THR B 1 28 ? -2.754 21.438 9.977 1 98.81 28 THR B C 1
ATOM 1340 O O . THR B 1 28 ? -3.045 20.25 10.016 1 98.81 28 THR B O 1
ATOM 1343 N N . VAL B 1 29 ? -1.638 21.969 9.531 1 98.81 29 VAL B N 1
ATOM 1344 C CA . VAL B 1 29 ? -0.692 21.031 8.93 1 98.81 29 VAL B CA 1
ATOM 1345 C C . VAL B 1 29 ? 0.631 21.078 9.695 1 98.81 29 VAL B C 1
ATOM 1347 O O . VAL B 1 29 ? 1.109 22.156 10.055 1 98.81 29 VAL B O 1
ATOM 1350 N N . THR B 1 30 ? 1.159 19.953 10.039 1 98.88 30 THR B N 1
ATOM 1351 C CA . THR B 1 30 ? 2.566 19.797 10.398 1 98.88 30 THR B CA 1
ATOM 1352 C C . THR B 1 30 ? 3.342 19.141 9.266 1 98.88 30 THR B C 1
ATOM 1354 O O . THR B 1 30 ? 2.945 18.078 8.766 1 98.88 30 THR B O 1
ATOM 1357 N N . ASP B 1 31 ? 4.461 19.766 8.906 1 98 31 ASP B N 1
ATOM 1358 C CA . ASP B 1 31 ? 5.238 19.391 7.73 1 98 31 ASP B CA 1
ATOM 1359 C C . ASP B 1 31 ? 6.453 18.547 8.117 1 98 31 ASP B C 1
ATOM 1361 O O . ASP B 1 31 ? 7.281 18.969 8.922 1 98 31 ASP B O 1
ATOM 1365 N N . TYR B 1 32 ? 6.594 17.391 7.527 1 98.12 32 TYR B N 1
ATOM 1366 C CA . TYR B 1 32 ? 7.695 16.469 7.797 1 98.12 32 TYR B CA 1
ATOM 1367 C C . TYR B 1 32 ? 8.477 16.172 6.523 1 98.12 32 TYR B C 1
ATOM 1369 O O . TYR B 1 32 ? 7.957 16.328 5.414 1 98.12 32 TYR B O 1
ATOM 1377 N N . GLY B 1 33 ? 9.742 15.656 6.73 1 96.62 33 GLY B N 1
ATOM 1378 C CA . GLY B 1 33 ? 10.523 15.117 5.625 1 96.62 33 GLY B CA 1
ATOM 1379 C C . GLY B 1 33 ? 11.367 16.156 4.926 1 96.62 33 GLY B C 1
ATOM 1380 O O . GLY B 1 33 ? 12.117 16.891 5.574 1 96.62 33 GLY B O 1
ATOM 1381 N N . CYS B 1 34 ? 11.289 16.234 3.635 1 92.25 34 CYS B N 1
ATOM 1382 C CA . CYS B 1 34 ? 12.164 17.062 2.814 1 92.25 34 CYS B CA 1
ATOM 1383 C C . CYS B 1 34 ? 11.734 18.516 2.867 1 92.25 34 CYS B C 1
ATOM 1385 O O . CYS B 1 34 ? 10.57 18.844 2.643 1 92.25 34 CYS B O 1
ATOM 1387 N N . HIS B 1 35 ? 12.766 19.344 3.248 1 89.06 35 HIS B N 1
ATOM 1388 C CA . HIS B 1 35 ? 12.641 20.797 3.23 1 89.06 35 HIS B CA 1
ATOM 1389 C C . HIS B 1 35 ? 13.672 21.438 2.305 1 89.06 35 HIS B C 1
ATOM 1391 O O . HIS B 1 35 ? 14.836 21.578 2.678 1 89.06 35 HIS B O 1
ATOM 1397 N N . GLN B 1 36 ? 13.461 21.703 1.165 1 82.06 36 GLN B N 1
ATOM 1398 C CA . GLN B 1 36 ? 14.32 22.359 0.184 1 82.06 36 GLN B CA 1
ATOM 1399 C C . GLN B 1 36 ? 15.266 21.359 -0.47 1 82.06 36 GLN B C 1
ATOM 1401 O O . GLN B 1 36 ? 16.422 21.688 -0.744 1 82.06 36 GLN B O 1
ATOM 1406 N N . CYS B 1 37 ? 14.984 20.234 -0.838 1 70.56 37 CYS B N 1
ATOM 1407 C CA . CYS B 1 37 ? 15.367 19.219 -1.812 1 70.56 37 CYS B CA 1
ATOM 1408 C C . CYS B 1 37 ? 16.641 18.516 -1.379 1 70.56 37 CYS B C 1
ATOM 1410 O O . CYS B 1 37 ? 17.469 18.156 -2.217 1 70.56 37 CYS B O 1
ATOM 1412 N N . ALA B 1 38 ? 16.875 18.562 -0.2 1 84.75 38 ALA B N 1
ATOM 1413 C CA . ALA B 1 38 ? 17.938 17.625 0.194 1 84.75 38 ALA B CA 1
ATOM 1414 C C . ALA B 1 38 ? 17.469 16.188 0.083 1 84.75 38 ALA B C 1
ATOM 1416 O O . ALA B 1 38 ? 16.281 15.891 0.241 1 84.75 38 ALA B O 1
ATOM 1417 N N . GLU B 1 39 ? 18.438 15.367 -0.341 1 90.19 39 GLU B N 1
ATOM 1418 C CA . GLU B 1 39 ? 18.094 13.953 -0.398 1 90.19 39 GLU B CA 1
ATOM 1419 C C . GLU B 1 39 ? 17.516 13.469 0.926 1 90.19 39 GLU B C 1
ATOM 1421 O O . GLU B 1 39 ? 18.078 13.711 1.99 1 90.19 39 GLU B O 1
ATOM 1426 N N . THR B 1 40 ? 16.391 12.945 0.892 1 96.06 40 THR B N 1
ATOM 1427 C CA . THR B 1 40 ? 15.641 12.445 2.033 1 96.06 40 THR B CA 1
ATOM 1428 C C . THR B 1 40 ? 15.086 11.047 1.747 1 96.06 40 THR B C 1
ATOM 1430 O O . THR B 1 40 ? 14.414 10.836 0.735 1 96.06 40 THR B O 1
ATOM 1433 N N . ASP B 1 41 ? 15.43 10.141 2.658 1 97.31 41 ASP B N 1
ATOM 1434 C CA . ASP B 1 41 ? 14.938 8.773 2.469 1 97.31 41 ASP B CA 1
ATOM 1435 C C . ASP B 1 41 ? 13.484 8.648 2.926 1 97.31 41 ASP B C 1
ATOM 1437 O O . ASP B 1 41 ? 13.164 8.945 4.078 1 97.31 41 ASP B O 1
ATOM 1441 N N . TYR B 1 42 ? 12.648 8.109 2.074 1 98.31 42 TYR B N 1
ATOM 1442 C CA . TYR B 1 42 ? 11.219 8.078 2.363 1 98.31 42 TYR B CA 1
ATOM 1443 C C . TYR B 1 42 ? 10.93 7.23 3.596 1 98.31 42 TYR B C 1
ATOM 1445 O O . TYR B 1 42 ? 9.984 7.504 4.336 1 98.31 42 TYR B O 1
ATOM 1453 N N . PRO B 1 43 ? 11.719 6.133 3.885 1 98.81 43 PRO B N 1
ATOM 1454 C CA . PRO B 1 43 ? 11.359 5.355 5.074 1 98.81 43 PRO B CA 1
ATOM 1455 C C . PRO B 1 43 ? 11.461 6.164 6.363 1 98.81 43 PRO B C 1
ATOM 1457 O O . PRO B 1 43 ? 10.672 5.969 7.289 1 98.81 43 PRO B O 1
ATOM 1460 N N . ASP B 1 44 ? 12.445 7.09 6.422 1 98.38 44 ASP B N 1
ATOM 1461 C CA . ASP B 1 44 ? 12.594 7.934 7.605 1 98.38 44 ASP B CA 1
ATOM 1462 C C . ASP B 1 44 ? 11.391 8.859 7.777 1 98.38 44 ASP B C 1
ATOM 1464 O O . ASP B 1 44 ? 10.914 9.055 8.898 1 98.38 44 ASP B O 1
ATOM 1468 N N . VAL B 1 45 ? 10.914 9.383 6.711 1 98.56 45 VAL B N 1
ATOM 1469 C CA . VAL B 1 45 ? 9.781 10.297 6.73 1 98.56 45 VAL B CA 1
ATOM 1470 C C . VAL B 1 45 ? 8.523 9.547 7.164 1 98.56 45 VAL B C 1
ATOM 1472 O O . VAL B 1 45 ? 7.773 10.023 8.023 1 98.56 45 VAL B O 1
ATOM 1475 N N . ALA B 1 46 ? 8.289 8.398 6.508 1 98.94 46 ALA B N 1
ATOM 1476 C CA . ALA B 1 46 ? 7.113 7.586 6.816 1 98.94 46 ALA B CA 1
ATOM 1477 C C . ALA B 1 46 ? 7.117 7.148 8.281 1 98.94 46 ALA B C 1
ATOM 1479 O O . ALA B 1 46 ? 6.074 7.156 8.938 1 98.94 46 ALA B O 1
ATOM 1480 N N . GLN B 1 47 ? 8.289 6.75 8.766 1 98.88 47 GLN B N 1
ATOM 1481 C CA . GLN B 1 47 ? 8.398 6.348 10.164 1 98.88 47 GLN B CA 1
ATOM 1482 C C . GLN B 1 47 ? 8.055 7.504 11.102 1 98.88 47 GLN B C 1
ATOM 1484 O O . GLN B 1 47 ? 7.316 7.324 12.07 1 98.88 47 GLN B O 1
ATOM 1489 N N . GLU B 1 48 ? 8.617 8.648 10.797 1 98.75 48 GLU B N 1
ATOM 1490 C CA . GLU B 1 48 ? 8.383 9.82 11.648 1 98.75 48 GLU B CA 1
ATOM 1491 C C . GLU B 1 48 ? 6.906 10.18 11.695 1 98.75 48 GLU B C 1
ATOM 1493 O O . GLU B 1 48 ? 6.332 10.344 12.773 1 98.75 48 GLU B O 1
ATOM 1498 N N . VAL B 1 49 ? 6.277 10.297 10.57 1 98.94 49 VAL B N 1
ATOM 1499 C CA . VAL B 1 49 ? 4.859 10.633 10.492 1 98.94 49 VAL B CA 1
ATOM 1500 C C . VAL B 1 49 ? 4.035 9.555 11.188 1 98.94 49 VAL B C 1
ATOM 1502 O O . VAL B 1 49 ? 3.172 9.859 12.016 1 98.94 49 VAL B O 1
ATOM 1505 N N . GLY B 1 50 ? 4.297 8.281 10.859 1 98.88 50 GLY B N 1
ATOM 1506 C CA . GLY B 1 50 ? 3.557 7.176 11.445 1 98.88 50 GLY B CA 1
ATOM 1507 C C . GLY B 1 50 ? 3.672 7.113 12.961 1 98.88 50 GLY B C 1
ATOM 1508 O O . GLY B 1 50 ? 2.68 6.879 13.656 1 98.88 50 GLY B O 1
ATOM 1509 N N . LYS B 1 51 ? 4.871 7.324 13.477 1 98.81 51 LYS B N 1
ATOM 1510 C CA . LYS B 1 51 ? 5.098 7.297 14.914 1 98.81 51 LYS B CA 1
ATOM 1511 C C . LYS B 1 51 ? 4.32 8.406 15.617 1 98.81 51 LYS B C 1
ATOM 1513 O O . LYS B 1 51 ? 3.777 8.203 16.703 1 98.81 51 LYS B O 1
ATOM 1518 N N . ASN B 1 52 ? 4.34 9.562 15.047 1 98.75 52 ASN B N 1
ATOM 1519 C CA . ASN B 1 52 ? 3.615 10.68 15.648 1 98.75 52 ASN B CA 1
ATOM 1520 C C . ASN B 1 52 ? 2.109 10.445 15.633 1 98.75 52 ASN B C 1
ATOM 1522 O O . ASN B 1 52 ? 1.402 10.859 16.547 1 98.75 52 ASN B O 1
ATOM 1526 N N . ILE B 1 53 ? 1.605 9.789 14.641 1 98.69 53 ILE B N 1
ATOM 1527 C CA . ILE B 1 53 ? 0.195 9.414 14.609 1 98.69 53 ILE B CA 1
ATOM 1528 C C . ILE B 1 53 ? -0.077 8.336 15.656 1 98.69 53 ILE B C 1
ATOM 1530 O O . ILE B 1 53 ? -1.099 8.367 16.344 1 98.69 53 ILE B O 1
ATOM 1534 N N . GLN B 1 54 ? 0.82 7.398 15.742 1 97.81 54 GLN B N 1
ATOM 1535 C CA . GLN B 1 54 ? 0.734 6.367 16.766 1 97.81 54 GLN B CA 1
ATOM 1536 C C . GLN B 1 54 ? 0.579 6.98 18.156 1 97.81 54 GLN B C 1
ATOM 1538 O O . GLN B 1 54 ? -0.153 6.453 19 1 97.81 54 GLN B O 1
ATOM 1543 N N . LYS B 1 55 ? 1.271 8.062 18.344 1 97.94 55 LYS B N 1
ATOM 1544 C CA . LYS B 1 55 ? 1.295 8.727 19.641 1 97.94 55 LYS B CA 1
ATOM 1545 C C . LYS B 1 55 ? 0.077 9.633 19.812 1 97.94 55 LYS B C 1
ATOM 1547 O O . LYS B 1 55 ? -0.116 10.219 20.891 1 97.94 55 LYS B O 1
ATOM 1552 N N . GLY B 1 56 ? -0.708 9.758 18.859 1 98.06 56 GLY B N 1
ATOM 1553 C CA . GLY B 1 56 ? -1.914 10.562 18.938 1 98.06 56 GLY B CA 1
ATOM 1554 C C . GLY B 1 56 ? -1.658 12.047 18.734 1 98.06 56 GLY B C 1
ATOM 1555 O O . GLY B 1 56 ? -2.48 12.883 19.109 1 98.06 56 GLY B O 1
ATOM 1556 N N . GLU B 1 57 ? -0.576 12.375 18.062 1 98.5 57 GLU B N 1
ATOM 1557 C CA . GLU B 1 57 ? -0.193 13.773 17.891 1 98.5 57 GLU B CA 1
ATOM 1558 C C . GLU B 1 57 ? -0.878 14.383 16.672 1 98.5 57 GLU B C 1
ATOM 1560 O O . GLU B 1 57 ? -0.909 15.609 16.516 1 98.5 57 GLU B O 1
ATOM 1565 N N . HIS B 1 58 ? -1.375 13.594 15.812 1 98.75 58 HIS B N 1
ATOM 1566 C CA . HIS B 1 58 ? -2.0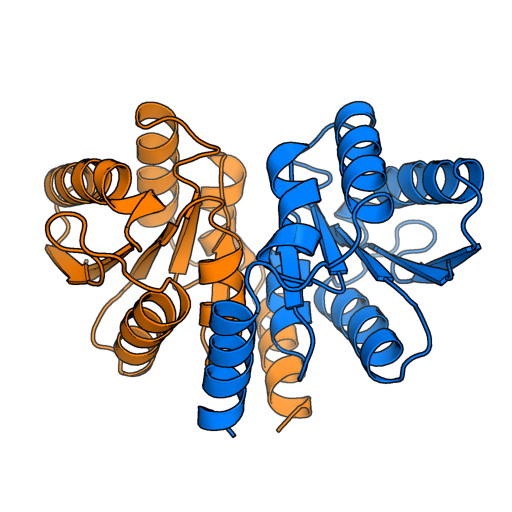88 14.047 14.625 1 98.75 58 HIS B CA 1
ATOM 1567 C C . HIS B 1 58 ? -3.338 13.203 14.383 1 98.75 58 HIS B C 1
ATOM 1569 O O . HIS B 1 58 ? -3.404 12.047 14.797 1 98.75 58 HIS B O 1
ATOM 1575 N N . ASP B 1 59 ? -4.301 13.797 13.734 1 98.56 59 ASP B N 1
ATOM 1576 C CA . ASP B 1 59 ? -5.535 13.094 13.414 1 98.56 59 ASP B CA 1
ATOM 1577 C C . ASP B 1 59 ? -5.348 12.172 12.211 1 98.56 59 ASP B C 1
ATOM 1579 O O . ASP B 1 59 ? -5.855 11.047 12.195 1 98.56 59 ASP B O 1
ATOM 1583 N N . ARG B 1 60 ? -4.691 12.68 11.164 1 98.75 60 ARG B N 1
ATOM 1584 C CA . ARG B 1 60 ? -4.449 11.938 9.93 1 98.75 60 ARG B CA 1
ATOM 1585 C C . ARG B 1 60 ? -3.107 12.32 9.312 1 98.75 60 ARG B C 1
ATOM 1587 O O . ARG B 1 60 ? -2.506 13.32 9.703 1 98.75 60 ARG B O 1
ATOM 1594 N N . GLY B 1 61 ? -2.664 11.516 8.445 1 98.94 61 GLY B N 1
ATOM 1595 C CA . GLY B 1 61 ? -1.418 11.773 7.746 1 98.94 61 GLY B CA 1
ATOM 1596 C C . GLY B 1 61 ? -1.546 11.656 6.238 1 98.94 61 GLY B C 1
ATOM 1597 O O . GLY B 1 61 ? -2.43 10.953 5.738 1 98.94 61 GLY B O 1
ATOM 1598 N N . ILE B 1 62 ? -0.752 12.359 5.52 1 99 62 ILE B N 1
ATOM 1599 C CA . ILE B 1 62 ? -0.559 12.258 4.074 1 99 62 ILE B CA 1
ATOM 1600 C C . ILE B 1 62 ? 0.929 12.117 3.764 1 99 62 ILE B C 1
ATOM 1602 O O . ILE B 1 62 ? 1.729 12.984 4.129 1 99 62 ILE B O 1
ATOM 1606 N N . LEU B 1 63 ? 1.312 11.062 3.146 1 99 63 LEU B N 1
ATOM 1607 C CA . LEU B 1 63 ? 2.703 10.805 2.793 1 99 63 LEU B CA 1
ATOM 1608 C C . LEU B 1 63 ? 2.879 10.742 1.279 1 99 63 LEU B C 1
ATOM 1610 O O . LEU B 1 63 ? 2.035 10.188 0.574 1 99 63 LEU B O 1
ATOM 1614 N N . ILE B 1 64 ? 3.959 11.32 0.792 1 98.88 64 ILE B N 1
ATOM 1615 C CA . ILE B 1 64 ? 4.211 11.414 -0.642 1 98.88 64 ILE B CA 1
ATOM 1616 C C . ILE B 1 64 ? 5.652 11.008 -0.94 1 98.88 64 ILE B C 1
ATOM 1618 O O . ILE B 1 64 ? 6.582 11.453 -0.258 1 98.88 64 ILE B O 1
ATOM 1622 N N . CYS B 1 65 ? 5.879 10.203 -1.859 1 98.62 65 CYS B N 1
ATOM 1623 C CA . CYS B 1 65 ? 7.18 9.906 -2.443 1 98.62 65 CYS B CA 1
ATOM 1624 C C . CYS B 1 65 ? 7.074 9.742 -3.955 1 98.62 65 CYS B C 1
ATOM 1626 O O . CYS B 1 65 ? 6.203 10.344 -4.59 1 98.62 65 CYS B O 1
ATOM 1628 N N . GLY B 1 66 ? 7.984 9.102 -4.605 1 98.38 66 GLY B N 1
ATOM 1629 C CA . GLY B 1 66 ? 7.926 8.977 -6.051 1 98.38 66 GLY B CA 1
ATOM 1630 C C . GLY B 1 66 ? 6.688 8.242 -6.535 1 98.38 66 GLY B C 1
ATOM 1631 O O . GLY B 1 66 ? 5.902 8.789 -7.316 1 98.38 66 GLY B O 1
ATOM 1632 N N . THR B 1 67 ? 6.395 7.051 -5.945 1 98.88 67 THR B N 1
ATOM 1633 C CA . THR B 1 67 ? 5.27 6.242 -6.398 1 98.88 67 THR B CA 1
ATOM 1634 C C . THR B 1 67 ? 4.184 6.176 -5.328 1 98.88 67 THR B C 1
ATOM 1636 O O . THR B 1 67 ? 3.053 5.77 -5.605 1 98.88 67 THR B O 1
ATOM 1639 N N . GLY B 1 68 ? 4.469 6.578 -4.168 1 98.94 68 GLY B N 1
ATOM 1640 C CA . GLY B 1 68 ? 3.562 6.41 -3.043 1 98.94 68 GLY B CA 1
ATOM 1641 C C . GLY B 1 68 ? 3.652 5.035 -2.406 1 98.94 68 GLY B C 1
ATOM 1642 O O . GLY B 1 68 ? 3.111 4.812 -1.321 1 98.94 68 GLY B O 1
ATOM 1643 N N . ILE B 1 69 ? 4.355 4.098 -3.051 1 98.94 69 ILE B N 1
ATOM 1644 C CA . ILE B 1 69 ? 4.418 2.705 -2.629 1 98.94 69 ILE B CA 1
ATOM 1645 C C . ILE B 1 69 ? 5.332 2.574 -1.411 1 98.94 69 ILE B C 1
ATOM 1647 O O . ILE B 1 69 ? 4.945 1.985 -0.398 1 98.94 69 ILE B O 1
ATOM 1651 N N . GLY B 1 70 ? 6.539 3.145 -1.479 1 98.94 70 GLY B N 1
ATOM 1652 C CA . GLY B 1 70 ? 7.516 3 -0.413 1 98.94 70 GLY B CA 1
AT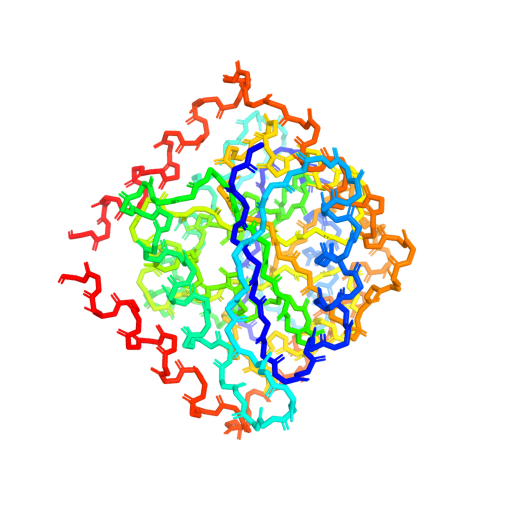OM 1653 C C . GLY B 1 70 ? 7.031 3.535 0.92 1 98.94 70 GLY B C 1
ATOM 1654 O O . GLY B 1 70 ? 7.168 2.871 1.949 1 98.94 70 GLY B O 1
ATOM 1655 N N . VAL B 1 71 ? 6.453 4.699 0.883 1 98.94 71 VAL B N 1
ATOM 1656 C CA . VAL B 1 71 ? 5.969 5.293 2.125 1 98.94 71 VAL B CA 1
ATOM 1657 C C . VAL B 1 71 ? 4.789 4.484 2.662 1 98.94 71 VAL B C 1
ATOM 1659 O O . VAL B 1 71 ? 4.617 4.359 3.877 1 98.94 71 VAL B O 1
ATOM 1662 N N . ALA B 1 72 ? 3.941 3.92 1.834 1 99 72 ALA B N 1
ATOM 1663 C CA . ALA B 1 72 ? 2.83 3.084 2.281 1 99 72 ALA B CA 1
ATOM 1664 C C . ALA B 1 72 ? 3.336 1.815 2.963 1 99 72 ALA B C 1
ATOM 1666 O O . ALA B 1 72 ? 2.896 1.477 4.062 1 99 72 ALA B O 1
ATOM 1667 N N . ILE B 1 73 ? 4.27 1.107 2.301 1 99 73 ILE B N 1
ATOM 1668 C CA . ILE B 1 73 ? 4.84 -0.112 2.861 1 99 73 ILE B CA 1
ATOM 1669 C C . ILE B 1 73 ? 5.453 0.186 4.227 1 99 73 ILE B C 1
ATOM 1671 O O . ILE B 1 73 ? 5.176 -0.511 5.207 1 99 73 ILE B O 1
ATOM 1675 N N . THR B 1 74 ? 6.262 1.259 4.277 1 98.94 74 THR B N 1
ATOM 1676 C CA . THR B 1 74 ? 6.977 1.603 5.504 1 98.94 74 THR B CA 1
ATOM 1677 C C . THR B 1 74 ? 6 1.9 6.633 1 98.94 74 THR B C 1
ATOM 1679 O O . THR B 1 74 ? 6.133 1.364 7.734 1 98.94 74 THR B O 1
ATOM 1682 N N . ALA B 1 75 ? 5.062 2.77 6.34 1 98.94 75 ALA B N 1
ATOM 1683 C CA . ALA B 1 75 ? 4.094 3.158 7.363 1 98.94 75 ALA B CA 1
ATOM 1684 C C . ALA B 1 75 ? 3.311 1.95 7.867 1 98.94 75 ALA B C 1
ATOM 1686 O O . ALA B 1 75 ? 3.01 1.85 9.055 1 98.94 75 ALA B O 1
ATOM 1687 N N . CYS B 1 76 ? 2.973 0.991 7.008 1 98.94 76 CYS B N 1
ATOM 1688 C CA . CYS B 1 76 ? 2.176 -0.175 7.375 1 98.94 76 CYS B CA 1
ATOM 1689 C C . CYS B 1 76 ? 2.971 -1.122 8.266 1 98.94 76 CYS B C 1
ATOM 1691 O O . CYS B 1 76 ? 2.4 -2.014 8.898 1 98.94 76 CYS B O 1
ATOM 1693 N N . LYS B 1 77 ? 4.262 -0.926 8.312 1 98.88 77 LYS B N 1
ATOM 1694 C CA . LYS B 1 77 ? 5.066 -1.753 9.203 1 98.88 77 LYS B CA 1
ATOM 1695 C C . LYS B 1 77 ? 4.926 -1.297 10.656 1 98.88 77 LYS B C 1
ATOM 1697 O O . LYS B 1 77 ? 5.309 -2.018 11.578 1 98.88 77 LYS B O 1
ATOM 1702 N N . LEU B 1 78 ? 4.449 -0.099 10.883 1 98.81 78 LEU B N 1
ATOM 1703 C CA . LEU B 1 78 ? 4.27 0.423 12.234 1 98.81 78 LEU B CA 1
ATOM 1704 C C . LEU B 1 78 ? 3.002 -0.142 12.867 1 98.81 78 LEU B C 1
ATOM 1706 O O . LEU B 1 78 ? 1.954 -0.208 12.219 1 98.81 78 LEU B O 1
ATOM 1710 N N . LYS B 1 79 ? 3.111 -0.506 14.117 1 98.19 79 LYS B N 1
ATOM 1711 C CA . LYS B 1 79 ? 1.983 -1.107 14.828 1 98.19 79 LYS B CA 1
ATOM 1712 C C . LYS B 1 79 ? 0.788 -0.159 14.859 1 98.19 79 LYS B C 1
ATOM 1714 O O . LYS B 1 79 ? 0.928 1.014 15.219 1 98.19 79 LYS B O 1
ATOM 1719 N N . GLY B 1 80 ? -0.337 -0.728 14.422 1 98.19 80 GLY B N 1
ATOM 1720 C CA . GLY B 1 80 ? -1.586 0.009 14.523 1 98.19 80 GLY B CA 1
ATOM 1721 C C . GLY B 1 80 ? -1.793 0.993 13.383 1 98.19 80 GLY B C 1
ATOM 1722 O O . GLY B 1 80 ? -2.836 1.646 13.305 1 98.19 80 GLY B O 1
ATOM 1723 N N . ILE B 1 81 ? -0.84 1.162 12.523 1 98.94 81 ILE B N 1
ATOM 1724 C CA . ILE B 1 81 ? -0.945 2.131 11.438 1 98.94 81 ILE B CA 1
ATOM 1725 C C . ILE B 1 81 ? -1.391 1.424 10.164 1 98.94 81 ILE B C 1
ATOM 1727 O O . ILE B 1 81 ? -0.852 0.374 9.805 1 98.94 81 ILE B O 1
ATOM 1731 N N . ARG B 1 82 ? -2.383 1.889 9.555 1 98.94 82 ARG B N 1
ATOM 1732 C CA . ARG B 1 82 ? -2.826 1.518 8.219 1 98.94 82 ARG B CA 1
ATOM 1733 C C . ARG B 1 82 ? -2.646 2.676 7.242 1 98.94 82 ARG B C 1
ATOM 1735 O O . ARG B 1 82 ? -3.176 3.766 7.461 1 98.94 82 ARG B O 1
ATOM 1742 N N . ALA B 1 83 ? -1.851 2.461 6.207 1 99 83 ALA B N 1
ATOM 1743 C CA . ALA B 1 83 ? -1.6 3.453 5.168 1 99 83 ALA B CA 1
ATOM 1744 C C . ALA B 1 83 ? -2.131 2.98 3.816 1 99 83 ALA B C 1
ATOM 1746 O O . ALA B 1 83 ? -1.861 1.852 3.398 1 99 83 ALA B O 1
ATOM 1747 N N . ALA B 1 84 ? -2.891 3.811 3.164 1 99 84 ALA B N 1
ATOM 1748 C CA . ALA B 1 84 ? -3.592 3.465 1.931 1 99 84 ALA B CA 1
ATOM 1749 C C . ALA B 1 84 ? -3.072 4.289 0.756 1 99 84 ALA B C 1
ATOM 1751 O O . ALA B 1 84 ? -3.162 5.52 0.766 1 99 84 ALA B O 1
ATOM 1752 N N . LEU B 1 85 ? -2.531 3.652 -0.242 1 98.94 85 LEU B N 1
ATOM 1753 C CA . LEU B 1 85 ? -2.156 4.344 -1.472 1 98.94 85 LEU B CA 1
ATOM 1754 C C . LEU B 1 85 ? -3.381 4.605 -2.342 1 98.94 85 LEU B C 1
ATOM 1756 O O . LEU B 1 85 ? -4.133 3.682 -2.656 1 98.94 85 LEU B O 1
ATOM 1760 N N . ALA B 1 86 ? -3.588 5.863 -2.68 1 98.88 86 ALA B N 1
ATOM 1761 C CA . ALA B 1 86 ? -4.762 6.223 -3.471 1 98.88 86 ALA B CA 1
ATOM 1762 C C . ALA B 1 86 ? -4.41 7.258 -4.535 1 98.88 86 ALA B C 1
ATOM 1764 O O . ALA B 1 86 ? -4.027 8.383 -4.211 1 98.88 86 ALA B O 1
ATOM 1765 N N . HIS B 1 87 ? -4.609 6.855 -5.809 1 98.88 87 HIS B N 1
ATOM 1766 C CA . HIS B 1 87 ? -4.395 7.773 -6.922 1 98.88 87 HIS B CA 1
ATOM 1767 C C . HIS B 1 87 ? -5.695 8.062 -7.66 1 98.88 87 HIS B C 1
ATOM 1769 O O . HIS B 1 87 ? -5.68 8.469 -8.82 1 98.88 87 HIS B O 1
ATOM 1775 N N . ASP B 1 88 ? -6.805 7.762 -7.02 1 98.69 88 ASP B N 1
ATOM 1776 C CA . ASP B 1 88 ? -8.141 8.109 -7.504 1 98.69 88 ASP B CA 1
ATOM 1777 C C . ASP B 1 88 ? -9.086 8.414 -6.34 1 98.69 88 ASP B C 1
ATOM 1779 O O . ASP B 1 88 ? -8.828 8.008 -5.207 1 98.69 88 ASP B O 1
ATOM 1783 N N . VAL B 1 89 ? -10.164 9.133 -6.73 1 98.81 89 VAL B N 1
ATOM 1784 C CA . VAL B 1 89 ? -11.07 9.648 -5.707 1 98.81 89 VAL B CA 1
ATOM 1785 C C . VAL B 1 89 ? -11.758 8.492 -4.988 1 98.81 89 VAL B C 1
ATOM 1787 O O . VAL B 1 89 ? -11.945 8.531 -3.771 1 98.81 89 VAL B O 1
ATOM 1790 N N . TYR B 1 90 ? -12.164 7.496 -5.676 1 98.75 90 TYR B N 1
ATOM 1791 C CA . TYR B 1 90 ? -12.836 6.348 -5.074 1 98.75 90 TYR B CA 1
ATOM 1792 C C . TYR B 1 90 ? -11.938 5.676 -4.039 1 98.75 90 TYR B C 1
ATOM 1794 O O . TYR B 1 90 ? -12.375 5.414 -2.914 1 98.75 90 TYR B O 1
ATOM 1802 N N . SER B 1 91 ? -10.695 5.398 -4.398 1 98.88 91 SER B N 1
ATOM 1803 C CA . SER B 1 91 ? -9.734 4.801 -3.475 1 98.88 91 SER B CA 1
ATOM 1804 C C . SER B 1 91 ? -9.5 5.695 -2.264 1 98.88 91 SER B C 1
ATOM 1806 O O . SER B 1 91 ? -9.383 5.207 -1.137 1 98.88 91 SER B O 1
ATOM 1808 N N . ALA B 1 92 ? -9.414 7.008 -2.52 1 98.94 92 ALA B N 1
ATOM 1809 C CA . ALA B 1 92 ? -9.195 7.957 -1.428 1 98.94 92 ALA B CA 1
ATOM 1810 C C . ALA B 1 92 ? -10.344 7.898 -0.419 1 98.94 92 ALA B C 1
ATOM 1812 O O . ALA B 1 92 ? -10.109 7.91 0.792 1 98.94 92 ALA B O 1
ATOM 1813 N N . GLU B 1 93 ? -11.57 7.801 -0.898 1 98.81 93 GLU B N 1
ATOM 1814 C CA . GLU B 1 93 ? -12.727 7.66 -0.018 1 98.81 93 GLU B CA 1
ATOM 1815 C C . GLU B 1 93 ? -12.672 6.348 0.76 1 98.81 93 GLU B C 1
ATOM 1817 O O . GLU B 1 93 ? -12.914 6.324 1.969 1 98.81 93 GLU B O 1
ATOM 1822 N N . ARG B 1 94 ? -12.32 5.316 0.063 1 98.75 94 ARG B N 1
ATOM 1823 C CA . ARG B 1 94 ? -12.328 3.986 0.659 1 98.75 94 ARG B CA 1
ATOM 1824 C C . ARG B 1 94 ? -11.234 3.85 1.709 1 98.75 94 ARG B C 1
ATOM 1826 O O . ARG B 1 94 ? -11.367 3.072 2.656 1 98.75 94 ARG B O 1
ATOM 1833 N N . ALA B 1 95 ? -10.141 4.613 1.555 1 98.81 95 ALA B N 1
ATOM 1834 C CA . ALA B 1 95 ? -9.086 4.617 2.564 1 98.81 95 ALA B CA 1
ATOM 1835 C C . ALA B 1 95 ? -9.664 4.809 3.963 1 98.81 95 ALA B C 1
ATOM 1837 O O . ALA B 1 95 ? -9.25 4.137 4.91 1 98.81 95 ALA B O 1
ATOM 1838 N N . GLN B 1 96 ? -10.656 5.637 4.066 1 98.62 96 GLN B N 1
ATOM 1839 C CA . GLN B 1 96 ? -11.32 5.848 5.348 1 98.62 96 GLN B CA 1
ATOM 1840 C C . GLN B 1 96 ? -12.516 4.91 5.504 1 98.62 96 GLN B C 1
ATOM 1842 O O . GLN B 1 96 ? -12.602 4.156 6.477 1 98.62 96 GLN B O 1
ATOM 1847 N N . LEU B 1 97 ? -13.367 4.852 4.516 1 98.5 97 LEU B N 1
ATOM 1848 C CA . LEU B 1 97 ? -14.68 4.23 4.656 1 98.5 97 LEU B CA 1
ATOM 1849 C C . LEU B 1 97 ? -14.555 2.715 4.746 1 98.5 97 LEU B C 1
ATOM 1851 O O . LEU B 1 97 ? -15.406 2.053 5.352 1 98.5 97 LEU B O 1
ATOM 1855 N N . SER B 1 98 ? -13.484 2.16 4.215 1 98.56 98 SER B N 1
ATOM 1856 C CA . SER B 1 98 ? -13.344 0.708 4.184 1 98.56 98 SER B CA 1
ATOM 1857 C C . SER B 1 98 ? -12.172 0.249 5.047 1 98.56 98 SER B C 1
ATOM 1859 O O . SER B 1 98 ? -12.203 -0.847 5.609 1 98.56 98 SER B O 1
ATOM 1861 N N . ASN B 1 99 ? -11.141 1.148 5.18 1 98.69 99 ASN B N 1
ATOM 1862 C CA . ASN B 1 99 ? -9.906 0.652 5.785 1 98.69 99 ASN B CA 1
ATOM 1863 C C . ASN B 1 99 ? -9.586 1.389 7.082 1 98.69 99 ASN B C 1
ATOM 1865 O O . ASN B 1 99 ? -8.672 0.999 7.812 1 98.69 99 ASN B O 1
ATOM 1869 N N . ASN B 1 100 ? -10.391 2.447 7.379 1 98.75 100 ASN B N 1
ATOM 1870 C CA . ASN B 1 100 ? -10.07 3.27 8.539 1 98.75 100 ASN B CA 1
ATOM 1871 C C . ASN B 1 100 ? -8.586 3.602 8.602 1 98.75 100 ASN B C 1
ATOM 1873 O O . ASN B 1 100 ? -7.945 3.428 9.641 1 98.75 100 ASN B O 1
ATOM 1877 N N . ALA B 1 101 ? -8.07 3.982 7.414 1 98.94 101 ALA B N 1
ATOM 1878 C CA . ALA B 1 101 ? -6.641 4.258 7.309 1 98.94 101 ALA B CA 1
ATOM 1879 C C . ALA B 1 101 ? -6.293 5.602 7.938 1 98.94 101 ALA B C 1
ATOM 1881 O O . ALA B 1 101 ? -6.926 6.617 7.637 1 98.94 101 ALA B O 1
ATOM 1882 N N . GLN B 1 102 ? -5.297 5.621 8.773 1 98.88 102 GLN B N 1
ATOM 1883 C CA . GLN B 1 102 ? -4.844 6.863 9.391 1 98.88 102 GLN B CA 1
ATOM 1884 C C . GLN B 1 102 ? -4.043 7.703 8.398 1 98.88 102 GLN B C 1
ATOM 1886 O O . GLN B 1 102 ? -3.961 8.93 8.539 1 98.88 102 GLN B O 1
ATOM 1891 N N . ILE B 1 103 ? -3.443 7.035 7.398 1 99 103 ILE B N 1
ATOM 1892 C CA . ILE B 1 103 ? -2.553 7.719 6.469 1 99 103 ILE B CA 1
ATOM 1893 C C . ILE B 1 103 ? -2.967 7.41 5.035 1 99 103 ILE B C 1
ATOM 1895 O O . ILE B 1 103 ? -3.268 6.262 4.703 1 99 103 ILE B O 1
ATOM 1899 N N . MET B 1 104 ? -3.029 8.406 4.195 1 99 104 MET B N 1
ATOM 1900 C CA . MET B 1 104 ? -3.119 8.242 2.75 1 99 104 MET B CA 1
ATOM 1901 C C . MET B 1 104 ? -1.787 8.562 2.08 1 99 104 MET B C 1
ATOM 1903 O O . MET B 1 104 ? -1.105 9.516 2.467 1 99 104 MET B O 1
ATOM 1907 N N . THR B 1 105 ? -1.405 7.781 1.126 1 99 105 THR B N 1
ATOM 1908 C CA . THR B 1 105 ? -0.148 8.023 0.426 1 99 105 THR B CA 1
ATOM 1909 C C . THR B 1 105 ? -0.395 8.266 -1.061 1 99 105 THR B C 1
ATOM 1911 O O . THR B 1 105 ? -1.419 7.844 -1.603 1 99 105 THR B O 1
ATOM 1914 N N . MET B 1 106 ? 0.495 8.969 -1.697 1 98.94 106 MET B N 1
ATOM 1915 C CA . MET B 1 106 ? 0.458 9.25 -3.129 1 98.94 106 MET B CA 1
ATOM 1916 C C . MET B 1 106 ? 1.868 9.312 -3.707 1 98.94 106 MET B C 1
ATOM 1918 O O . MET B 1 106 ? 2.844 9.438 -2.965 1 98.94 106 MET B O 1
ATOM 1922 N N . GLY B 1 107 ? 1.918 9.164 -4.996 1 98.88 107 GLY B N 1
ATOM 1923 C CA . GLY B 1 107 ? 3.18 9.258 -5.711 1 98.88 107 GLY B CA 1
ATOM 1924 C C . GLY B 1 107 ? 3.266 10.484 -6.605 1 98.88 107 GLY B C 1
ATOM 1925 O O . GLY B 1 107 ? 2.457 10.641 -7.523 1 98.88 107 GLY B O 1
ATOM 1926 N N . ALA B 1 108 ? 4.32 11.234 -6.434 1 98.81 108 ALA B N 1
ATOM 1927 C CA . ALA B 1 108 ? 4.484 12.477 -7.191 1 98.81 108 ALA B CA 1
ATOM 1928 C C . ALA B 1 108 ? 4.82 12.18 -8.656 1 98.81 108 ALA B C 1
ATOM 1930 O O . ALA B 1 108 ? 4.617 13.031 -9.523 1 98.81 108 ALA B O 1
ATOM 1931 N N . GLN B 1 109 ? 5.309 11.023 -8.93 1 98.75 109 GLN B N 1
ATOM 1932 C CA . GLN B 1 109 ? 5.656 10.648 -10.297 1 98.75 109 GLN B CA 1
ATOM 1933 C C . GLN B 1 109 ? 4.516 9.891 -10.969 1 98.75 109 GLN B C 1
ATOM 1935 O O . GLN B 1 109 ? 4.629 9.484 -12.133 1 98.75 109 GLN B O 1
ATOM 1940 N N . ILE B 1 110 ? 3.418 9.742 -10.352 1 98.88 110 ILE B N 1
ATOM 1941 C CA . ILE B 1 110 ? 2.299 8.953 -10.859 1 98.88 110 ILE B CA 1
ATOM 1942 C C . ILE B 1 110 ? 1.086 9.859 -11.07 1 98.88 110 ILE B C 1
ATOM 1944 O O . ILE B 1 110 ? 0.443 9.805 -12.125 1 98.88 110 ILE B O 1
ATOM 1948 N N . ILE B 1 111 ? 0.776 10.719 -10.094 1 98.75 111 ILE B N 1
ATOM 1949 C CA . ILE B 1 111 ? -0.476 11.469 -10.117 1 98.75 111 ILE B CA 1
ATOM 1950 C C . ILE B 1 111 ? -0.185 12.953 -10.289 1 98.75 111 ILE B C 1
ATOM 1952 O O . ILE B 1 111 ? 0.796 13.469 -9.742 1 98.75 111 ILE B O 1
ATOM 1956 N N . GLY B 1 112 ? -1.012 13.672 -11.047 1 98.62 112 GLY B N 1
ATOM 1957 C CA . GLY B 1 112 ? -0.914 15.117 -11.188 1 98.62 112 GLY B CA 1
ATOM 1958 C C . GLY B 1 112 ? -1.488 15.875 -10.008 1 98.62 112 GLY B C 1
ATOM 1959 O O . GLY B 1 112 ? -2.295 15.328 -9.25 1 98.62 112 GLY B O 1
ATOM 1960 N N . VAL B 1 113 ? -1.146 17.109 -9.898 1 98.88 113 VAL B N 1
ATOM 1961 C CA . VAL B 1 113 ? -1.398 17.906 -8.711 1 98.88 113 VAL B CA 1
ATOM 1962 C C . VAL B 1 113 ? -2.902 18.109 -8.531 1 98.88 113 VAL B C 1
ATOM 1964 O O . VAL B 1 113 ? -3.416 18.016 -7.418 1 98.88 113 VAL B O 1
ATOM 1967 N N . GLU B 1 114 ? -3.633 18.359 -9.586 1 98.81 114 GLU B N 1
ATOM 1968 C CA . GLU B 1 114 ? -5.059 18.641 -9.445 1 98.81 114 GLU B CA 1
ATOM 1969 C C . GLU B 1 114 ? -5.836 17.391 -9.039 1 98.81 114 GLU B C 1
ATOM 1971 O O . GLU B 1 114 ? -6.758 17.469 -8.227 1 98.81 114 GLU B O 1
ATOM 1976 N N . ALA B 1 115 ? -5.484 16.281 -9.625 1 98.88 115 ALA B N 1
ATOM 1977 C CA . ALA B 1 115 ? -6.086 15.016 -9.203 1 98.88 115 ALA B CA 1
ATOM 1978 C C . ALA B 1 115 ? -5.738 14.695 -7.754 1 98.88 115 ALA B C 1
ATOM 1980 O O . ALA B 1 115 ? -6.59 14.227 -6.992 1 98.88 115 ALA B O 1
ATOM 1981 N N . ALA B 1 116 ? -4.496 14.961 -7.398 1 98.94 116 ALA B N 1
ATOM 1982 C CA . ALA B 1 116 ? -4.047 14.719 -6.031 1 98.94 116 ALA B CA 1
ATOM 1983 C C . ALA B 1 116 ? -4.871 15.531 -5.031 1 98.94 116 ALA B C 1
ATOM 1985 O O . ALA B 1 116 ? -5.273 15.016 -3.988 1 98.94 116 ALA B O 1
ATOM 1986 N N . LYS B 1 117 ? -5.109 16.734 -5.379 1 98.94 117 LYS B N 1
ATOM 1987 C CA . LYS B 1 117 ? -5.914 17.594 -4.512 1 98.94 117 LYS B CA 1
ATOM 1988 C C . LYS B 1 117 ? -7.316 17.016 -4.32 1 98.94 117 LYS B C 1
ATOM 1990 O O . LYS B 1 117 ? -7.84 17 -3.205 1 98.94 117 LYS B O 1
ATOM 1995 N N . LYS B 1 118 ? -7.898 16.562 -5.387 1 98.94 118 LYS B N 1
ATOM 1996 C CA . LYS B 1 118 ? -9.227 15.953 -5.293 1 98.94 118 LYS B CA 1
ATOM 1997 C C . LYS B 1 118 ? -9.211 14.727 -4.387 1 98.94 118 LYS B C 1
ATOM 1999 O O . LYS B 1 118 ? -10.141 14.508 -3.609 1 98.94 118 LYS B O 1
ATOM 2004 N N . ASN B 1 119 ? -8.188 13.914 -4.523 1 98.94 119 ASN B N 1
ATOM 2005 C CA . ASN B 1 119 ? -8.055 12.734 -3.674 1 98.94 119 ASN B CA 1
ATOM 2006 C C . ASN B 1 119 ? -7.906 13.117 -2.203 1 98.94 119 ASN B C 1
ATOM 2008 O O . ASN B 1 119 ? -8.547 12.516 -1.337 1 98.94 119 ASN B O 1
ATOM 2012 N N . VAL B 1 120 ? -7.055 14.109 -1.957 1 98.94 120 VAL B N 1
ATOM 2013 C CA . VAL B 1 120 ? -6.805 14.562 -0.593 1 98.94 120 VAL B CA 1
ATOM 2014 C C . VAL B 1 120 ? -8.102 15.07 0.029 1 98.94 120 VAL B C 1
ATOM 2016 O O . VAL B 1 120 ? -8.422 14.734 1.172 1 98.94 120 VAL B O 1
ATOM 2019 N N . LYS B 1 121 ? -8.828 15.836 -0.691 1 98.94 121 LYS B N 1
ATOM 2020 C CA . LYS B 1 121 ? -10.102 16.344 -0.182 1 98.94 121 LYS B CA 1
ATOM 2021 C C . LYS B 1 121 ? -11.055 15.195 0.136 1 98.94 121 LYS B C 1
ATOM 2023 O O . LYS B 1 121 ? -11.727 15.203 1.172 1 98.94 121 LYS B O 1
ATOM 2028 N N . ALA B 1 122 ? -11.172 14.258 -0.753 1 98.94 122 ALA B N 1
ATOM 2029 C CA . ALA B 1 122 ? -12.055 13.109 -0.551 1 98.94 122 ALA B CA 1
ATOM 2030 C C . ALA B 1 122 ? -11.672 12.336 0.709 1 98.94 122 ALA B C 1
ATOM 2032 O O . ALA B 1 122 ? -12.547 11.938 1.483 1 98.94 122 ALA B O 1
ATOM 2033 N N . TYR B 1 123 ? -10.438 12.133 0.894 1 98.94 123 TYR B N 1
ATOM 2034 C CA . TYR B 1 123 ? -9.922 11.406 2.051 1 98.94 123 TYR B CA 1
ATOM 2035 C C . TYR B 1 123 ? -10.211 12.164 3.34 1 98.94 123 TYR B C 1
ATOM 2037 O O . TYR B 1 123 ? -10.68 11.578 4.32 1 98.94 123 TYR B O 1
ATOM 2045 N N . LEU B 1 124 ? -9.938 13.445 3.305 1 98.94 124 LEU B N 1
ATOM 2046 C CA . LEU B 1 124 ? -10.078 14.234 4.52 1 98.94 124 LEU B CA 1
ATOM 2047 C C . LEU B 1 124 ? -11.555 14.492 4.832 1 98.94 124 LEU B C 1
ATOM 2049 O O . LEU B 1 124 ? -11.922 14.656 5.996 1 98.94 124 LEU B O 1
ATOM 2053 N N . ASP B 1 125 ? -12.438 14.438 3.832 1 98.75 125 ASP B N 1
ATOM 2054 C CA . ASP B 1 125 ? -13.867 14.648 4.031 1 98.75 125 ASP B CA 1
ATOM 2055 C C . ASP B 1 125 ? -14.539 13.383 4.559 1 98.75 125 ASP B C 1
ATOM 2057 O O . ASP B 1 125 ? -15.625 13.445 5.137 1 98.75 125 ASP B O 1
ATOM 2061 N N . ALA B 1 126 ? -13.969 12.266 4.277 1 98.62 126 ALA B N 1
ATOM 2062 C CA . ALA B 1 126 ? -14.57 11 4.672 1 98.62 126 ALA B CA 1
ATOM 2063 C C . ALA B 1 126 ? -14.391 10.742 6.164 1 98.62 126 ALA B C 1
ATOM 2065 O O . ALA B 1 126 ? -13.367 11.109 6.742 1 98.62 126 ALA B O 1
ATOM 2066 N N . GLU B 1 127 ? -15.375 10.102 6.73 1 98 127 GLU B N 1
ATOM 2067 C CA . GLU B 1 127 ? -15.344 9.719 8.141 1 98 127 GLU B CA 1
ATOM 2068 C C . GLU B 1 127 ? -15.625 8.234 8.312 1 98 127 GLU B C 1
ATOM 2070 O O . GLU B 1 127 ? -16.578 7.699 7.734 1 98 127 GLU B O 1
ATOM 2075 N N . TRP B 1 128 ? -14.781 7.613 9.125 1 97.94 12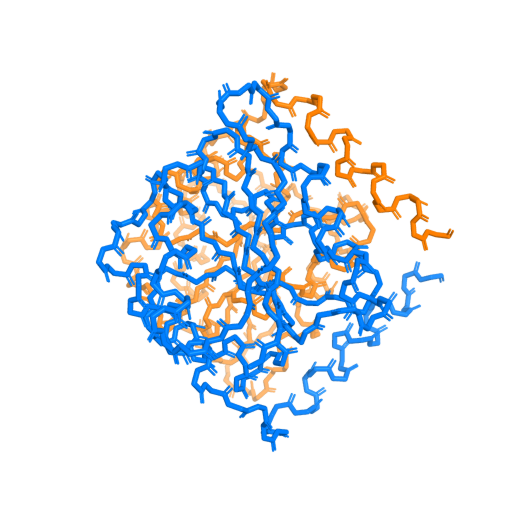8 TRP B N 1
ATOM 2076 C CA . TRP B 1 128 ? -14.969 6.191 9.406 1 97.94 128 TRP B CA 1
ATOM 2077 C C . TRP B 1 128 ? -16.312 5.941 10.07 1 97.94 128 TRP B C 1
ATOM 2079 O O . TRP B 1 128 ? -16.641 6.562 11.086 1 97.94 128 TRP B O 1
ATOM 2089 N N . GLN B 1 129 ? -17.016 5.031 9.516 1 97.12 129 GLN B N 1
ATOM 2090 C CA . GLN B 1 129 ? -18.359 4.754 10 1 97.12 129 GLN B CA 1
ATOM 2091 C C . GLN B 1 129 ? -18.484 3.314 10.5 1 97.12 129 GLN B C 1
ATOM 2093 O O . GLN B 1 129 ? -19.562 2.879 10.898 1 97.12 129 GLN B O 1
ATOM 2098 N N . GLY B 1 130 ? -17.5 2.545 10.414 1 96.31 130 GLY B N 1
ATOM 2099 C CA . GLY B 1 130 ? -17.469 1.188 10.938 1 96.31 130 GLY B CA 1
ATOM 2100 C C . GLY B 1 130 ? -18.062 0.168 9.984 1 96.31 130 GLY B C 1
ATOM 2101 O O . GLY B 1 130 ? -18.375 -0.955 10.383 1 96.31 130 GLY B O 1
ATOM 2102 N N . GLY B 1 131 ? -18.297 0.572 8.734 1 91.62 131 GLY B N 1
ATOM 2103 C CA . GLY B 1 131 ? -18.906 -0.305 7.754 1 91.62 131 GLY B CA 1
ATOM 2104 C C . GLY B 1 131 ? -18.109 -1.567 7.492 1 91.62 131 GLY B C 1
ATOM 2105 O O . GLY B 1 131 ? -18.672 -2.607 7.152 1 91.62 131 GLY B O 1
ATOM 2106 N N . SER B 1 132 ? -16.812 -1.52 7.613 1 96.12 132 SER B N 1
ATOM 2107 C CA . SER B 1 132 ? -15.938 -2.662 7.383 1 96.12 132 SER B CA 1
ATOM 2108 C C . SER B 1 132 ? -15.156 -3.027 8.648 1 96.12 132 SER B C 1
ATOM 2110 O O . SER B 1 132 ? -14 -3.443 8.57 1 96.12 132 SER B O 1
ATOM 2112 N N . GLN B 1 133 ? -15.828 -2.885 9.766 1 98 133 GLN B N 1
ATOM 2113 C CA . GLN B 1 133 ? -15.172 -3.1 11.055 1 98 133 GLN B CA 1
ATOM 2114 C C . GLN B 1 133 ? -14.617 -4.52 11.156 1 98 133 GLN B C 1
ATOM 2116 O O . GLN B 1 133 ? -13.5 -4.723 11.625 1 98 133 GLN B O 1
ATOM 2121 N N . ARG B 1 134 ? -15.375 -5.445 10.711 1 97.69 134 ARG B N 1
ATOM 2122 C CA . ARG B 1 134 ? -14.961 -6.844 10.766 1 97.69 134 ARG B CA 1
ATOM 2123 C C . ARG B 1 134 ? -13.641 -7.047 10.039 1 97.69 134 ARG B C 1
ATOM 2125 O O . ARG B 1 134 ? -12.742 -7.734 10.547 1 97.69 134 ARG B O 1
ATOM 2132 N N . LYS B 1 135 ? -13.516 -6.547 8.898 1 98.44 135 LYS B N 1
ATOM 2133 C CA . LYS B 1 135 ? -12.305 -6.695 8.109 1 98.44 135 LYS B CA 1
ATOM 2134 C C . LYS B 1 135 ? -11.133 -5.957 8.758 1 98.44 135 LYS B C 1
ATOM 2136 O O . LYS B 1 135 ? -10.008 -6.469 8.781 1 98.44 135 LYS B O 1
ATOM 2141 N N . VAL B 1 136 ? -11.328 -4.75 9.258 1 98.75 136 VAL B N 1
ATOM 2142 C CA . VAL B 1 136 ? -10.289 -3.992 9.945 1 98.75 136 VAL B CA 1
ATOM 2143 C C . VAL B 1 136 ? -9.812 -4.762 11.18 1 98.75 136 VAL B C 1
ATOM 2145 O O . VAL B 1 136 ? -8.609 -4.816 11.461 1 98.75 136 VAL B O 1
ATOM 2148 N N . ASP B 1 137 ? -10.766 -5.402 11.891 1 98.75 137 ASP B N 1
ATOM 2149 C CA . ASP B 1 137 ? -10.398 -6.23 13.039 1 98.75 137 ASP B CA 1
ATOM 2150 C C . ASP B 1 137 ? -9.492 -7.383 12.625 1 98.75 137 ASP B C 1
ATOM 2152 O O . ASP B 1 137 ? -8.578 -7.758 13.359 1 98.75 137 ASP B O 1
ATOM 2156 N N . LYS B 1 138 ? -9.742 -7.934 11.516 1 98.81 138 LYS B N 1
ATOM 2157 C CA . LYS B 1 138 ? -8.914 -9.023 11.016 1 98.81 138 LYS B CA 1
ATOM 2158 C C . LYS B 1 138 ? -7.512 -8.539 10.656 1 98.81 138 LYS B C 1
ATOM 2160 O O . LYS B 1 138 ? -6.527 -9.25 10.883 1 98.81 138 LYS B O 1
ATOM 2165 N N . ILE B 1 139 ? -7.402 -7.344 10.047 1 98.88 139 ILE B N 1
ATOM 2166 C CA . ILE B 1 139 ? -6.086 -6.77 9.805 1 98.88 139 ILE B CA 1
ATOM 2167 C C . ILE B 1 139 ? -5.316 -6.668 11.117 1 98.88 139 ILE B C 1
ATOM 2169 O O . ILE B 1 139 ? -4.152 -7.07 11.203 1 98.88 139 ILE B O 1
ATOM 2173 N N . ASP B 1 140 ? -6.004 -6.121 12.109 1 98.5 140 ASP B N 1
ATOM 2174 C CA . ASP B 1 140 ? -5.383 -5.977 13.422 1 98.5 140 ASP B CA 1
ATOM 2175 C C . ASP B 1 140 ? -4.953 -7.332 13.977 1 98.5 140 ASP B C 1
ATOM 2177 O O . ASP B 1 140 ? -3.895 -7.449 14.602 1 98.5 140 ASP B O 1
ATOM 2181 N N . GLN B 1 141 ? -5.758 -8.328 13.758 1 98.69 141 GLN B N 1
ATOM 2182 C CA . GLN B 1 141 ? -5.441 -9.672 14.242 1 98.69 141 GLN B CA 1
ATOM 2183 C C . GLN B 1 141 ? -4.23 -10.25 13.523 1 98.69 141 GLN B C 1
ATOM 2185 O O . GLN B 1 141 ? -3.395 -10.914 14.133 1 98.69 141 GLN B O 1
ATOM 2190 N N . VAL B 1 142 ? -4.145 -10 12.219 1 98.69 142 VAL B N 1
ATOM 2191 C CA . VAL B 1 142 ? -2.994 -10.445 11.445 1 98.69 142 VAL B CA 1
ATOM 2192 C C . VAL B 1 142 ? -1.715 -9.852 12.031 1 98.69 142 VAL B C 1
ATOM 2194 O O . VAL B 1 142 ? -0.714 -10.555 12.195 1 98.69 142 VAL B O 1
ATOM 2197 N N . GLU B 1 143 ? -1.734 -8.578 12.273 1 98.31 143 GLU B N 1
ATOM 2198 C CA . GLU B 1 143 ? -0.608 -7.879 12.883 1 98.31 143 GLU B CA 1
ATOM 2199 C C . GLU B 1 143 ? -0.244 -8.5 14.234 1 98.31 143 GLU B C 1
ATOM 2201 O O . GLU B 1 143 ? 0.933 -8.734 14.516 1 98.31 143 GLU B O 1
ATOM 2206 N N . LYS B 1 144 ? -1.229 -8.797 15.078 1 97.81 144 LYS B N 1
ATOM 2207 C CA . LYS B 1 144 ? -1.017 -9.367 16.406 1 97.81 144 LYS B CA 1
ATOM 2208 C C . LYS B 1 144 ? -0.432 -10.773 16.312 1 97.81 144 LYS B C 1
ATOM 2210 O O . LYS B 1 144 ? 0.41 -11.156 17.125 1 97.81 144 LYS B O 1
ATOM 2215 N N . ASP B 1 145 ? -0.866 -11.523 15.344 1 97.31 145 ASP B N 1
ATOM 2216 C CA . ASP B 1 145 ? -0.412 -12.898 15.164 1 97.31 145 ASP B CA 1
ATOM 2217 C C . ASP B 1 145 ? 1.071 -12.945 14.805 1 97.31 145 ASP B C 1
ATOM 2219 O O . ASP B 1 145 ? 1.721 -13.984 14.969 1 97.31 145 ASP B O 1
ATOM 2223 N N . GLU B 1 146 ? 1.615 -11.859 14.312 1 95.75 146 GLU B N 1
ATOM 2224 C CA . GLU B 1 146 ? 3.023 -11.812 13.93 1 95.75 146 GLU B CA 1
ATOM 2225 C C . GLU B 1 146 ? 3.9 -11.414 15.117 1 95.75 146 GLU B C 1
ATOM 2227 O O . GLU B 1 146 ? 5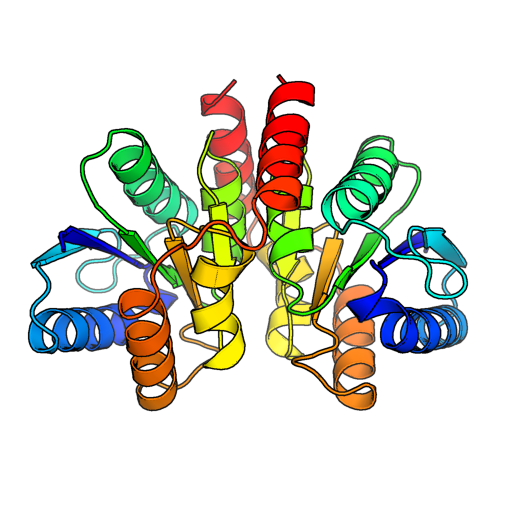.129 -11.43 15.016 1 95.75 146 GLU B O 1
ATOM 2232 N N . GLU B 1 147 ? 3.369 -10.953 16.188 1 88.81 147 GLU B N 1
ATOM 2233 C CA . GLU B 1 147 ? 4.109 -10.562 17.391 1 88.81 147 GLU B CA 1
ATOM 2234 C C . GLU B 1 147 ? 4.633 -11.789 18.141 1 88.81 147 GLU B C 1
ATOM 2236 O O . GLU B 1 147 ? 3.992 -12.844 18.141 1 88.81 147 GLU B O 1
#

Organism: Staphylococcus carnosus (strain TM300) (NCBI:txid396513)

pLDDT: mean 97.87, std 3.27, range [70.56, 99.0]

Foldseek 3Di:
DEEEEEEFLQCVVLSVLLQVLVVVVPYHYDYFYDDPRDGTDLLVRLVVRLVCVVVVNGQAYEYEYAAQVVSQVSSLLDQPAHEFEDQAQVSLLCCCAAQVHRYYYGHPNPHDNVSVSNSVCSNVVHHYDCPNVVVNVVSNVVVVVVD/DEEEEEEFLQCVVLSVLLQVLVVVVPYHYDYFYDDPRDGTDLLVRLVVRLVCVVVVNGQAYEYEYAAQVVSQVSSLLDQPAHEFEDQAQVSLLCCCAAQVHRYYYGHPNPHDNVSVSNSVCSNVVHHYDCPNVVVNVVSNVVVVVVD

Solvent-accessible surface area (backbone atoms only — not comparable to full-atom values): 14226 Å² total; per-residue (Å²): 96,40,31,35,36,28,12,10,37,68,4,31,70,54,43,53,54,46,52,53,49,45,42,71,73,66,33,45,75,48,85,42,58,36,74,90,64,45,92,37,62,39,41,61,27,24,46,52,54,45,50,40,40,68,72,62,75,32,72,34,35,38,40,28,22,46,66,9,36,66,37,22,36,33,22,16,35,38,79,94,42,36,29,24,62,33,93,40,51,68,45,17,30,37,27,20,44,51,53,62,30,45,26,42,16,31,15,47,76,75,49,55,69,71,61,47,48,52,18,50,49,35,32,71,71,42,65,68,72,61,78,32,44,68,55,45,51,45,34,53,47,52,38,56,70,65,104,98,43,32,35,36,26,13,11,38,68,4,32,69,54,44,53,55,46,51,53,49,46,42,71,74,65,32,46,76,48,85,42,58,35,77,87,68,44,92,38,63,39,40,61,28,24,45,53,53,44,51,40,40,68,71,62,74,32,71,35,36,39,40,30,22,46,66,8,37,66,36,22,36,33,22,17,34,38,81,94,43,36,29,25,63,32,93,39,50,69,46,17,31,35,29,21,44,51,53,61,30,46,25,42,16,31,15,49,76,72,49,55,70,70,61,46,48,50,17,50,50,37,33,70,68,42,65,67,72,62,78,32,43,70,55,44,51,43,35,53,47,52,38,56,69,62,104

Sequence (294 aa):
MEIAIGADHNGYELKEEIKSYVEELGHTVTDYGCHQCAETDYPDVAQEVGKNIQKGEHDRGILICGTGIGVAITACKLKGIRAALAHDVYSAERAQLSNNAQIMTMGAQIIGVEAAKKNVKAYLDAEWQGGSQRKVDKIDQVEKDEEMEIAIGADHNGYELKEEIKSYVEELGHTVTDYGCHQCAETDYPDVAQEVGKNIQKGEHDRGILICGTGIGVAITACKLKGIRAALAHDVYSAERAQLSNNAQIMTMGAQIIGVEAAKKNVKAYLDAEWQGGSQRKVDKIDQVEKDEE

InterPro domains:
  IPR003500 Sugar-phosphate isomerase, RpiB/LacA/LacB family [PF02502] (3-139)
  IPR003500 Sugar-phosphate isomerase, RpiB/LacA/LacB family [PIRSF005384] (1-145)
  IPR003500 Sugar-phosphate isomerase, RpiB/LacA/LacB family [TIGR00689] (3-144)
  IPR004785 Ribose 5-phosphate isomerase B [TIGR01120] (3-142)
  IPR036569 Sugar-phosphate isomerase, RpiB/LacA/LacB superfamily [G3DSA:3.40.1400.10] (1-147)
  IPR036569 Sugar-phosphate isomerase, RpiB/LacA/LacB superfamily [SSF89623] (1-143)
  IPR051812 Sugar Phosphate Isomerase LacAB/RpiB [PTHR43732] (2-146)

Secondary structure (DSSP, 8-state):
-EEEEEE-GGGHHHHHHHHHHHHHTT-EEEEEE-SSS----HHHHHHHHHHHHHTTS-SEEEEEESSSHHHHHHHHTSTT--EEE-SSHHHHHHHHHTT--SEEEEETTTS-HHHHHHHHHHHHH----STTHHHHHHHHHHHHHT-/-EEEEEE-GGGHHHHHHHHHHHHHTT-EEEEEE-SSS----HHHHHHHHHHHHHTTS-SEEEEEESSSHHHHHHHHTSTT--EEE-SSHHHHHHHHHTT--SEEEEETTTS-HHHHHHHHHHHHH----STTHHHHHHHHHHHHHT-